Protein AF-A0A2C1D3P2-F1 (afdb_monomer)

Organism: Bacillus cereus (NCBI:txid1396)

Structure (mmCIF, N/CA/C/O backbone):
data_AF-A0A2C1D3P2-F1
#
_entry.id   AF-A0A2C1D3P2-F1
#
loop_
_atom_site.group_PDB
_atom_site.id
_atom_site.type_symbol
_atom_site.label_atom_id
_atom_site.label_alt_id
_atom_site.label_comp_id
_atom_site.label_asym_id
_atom_site.label_entity_id
_atom_site.label_seq_id
_atom_site.pdbx_PDB_ins_code
_atom_site.Cartn_x
_atom_site.Cartn_y
_atom_site.Cartn_z
_atom_site.occupancy
_atom_site.B_iso_or_equiv
_atom_site.auth_seq_id
_atom_site.auth_comp_id
_atom_site.auth_asym_id
_atom_site.auth_atom_id
_atom_site.pdbx_PDB_model_num
ATOM 1 N N . SER A 1 1 ? 24.449 23.546 64.877 1.00 42.66 1 SER A N 1
ATOM 2 C CA . SER A 1 1 ? 24.756 22.453 63.946 1.00 42.66 1 SER A CA 1
ATOM 3 C C . SER A 1 1 ? 23.505 22.136 63.171 1.00 42.66 1 SER A C 1
ATOM 5 O O . SER A 1 1 ? 22.543 21.666 63.759 1.00 42.66 1 SER A O 1
ATOM 7 N N . THR A 1 2 ? 23.498 22.512 61.901 1.00 36.12 2 THR A N 1
ATOM 8 C CA . THR A 1 2 ? 22.381 22.363 60.968 1.00 36.12 2 THR A CA 1
ATOM 9 C C . THR A 1 2 ? 23.005 21.710 59.743 1.00 36.12 2 THR A C 1
ATOM 11 O O . THR A 1 2 ? 23.828 22.339 59.079 1.00 36.12 2 THR A O 1
ATOM 14 N N . GLU A 1 3 ? 22.732 20.425 59.536 1.00 35.34 3 GLU A N 1
ATOM 15 C CA . GLU A 1 3 ? 23.226 19.674 58.382 1.00 35.34 3 GLU A CA 1
ATOM 16 C C . GLU A 1 3 ? 22.337 19.966 57.172 1.00 35.34 3 GLU A C 1
ATOM 18 O O . GLU A 1 3 ? 21.112 19.888 57.242 1.00 35.34 3 GLU A O 1
ATOM 23 N N . ILE A 1 4 ? 22.984 20.361 56.078 1.00 35.97 4 ILE A N 1
ATOM 24 C CA . ILE A 1 4 ? 22.396 20.513 54.750 1.00 35.97 4 ILE A CA 1
ATOM 25 C C . ILE A 1 4 ? 22.559 19.153 54.068 1.00 35.97 4 ILE A C 1
ATOM 27 O O . ILE A 1 4 ? 23.680 18.761 53.747 1.00 35.97 4 ILE A O 1
ATOM 31 N N . GLU A 1 5 ? 21.458 18.430 53.867 1.00 34.97 5 GLU A N 1
ATOM 32 C CA . GLU A 1 5 ? 21.445 17.228 53.030 1.00 34.97 5 GLU A CA 1
ATOM 33 C C . GLU A 1 5 ? 21.589 17.623 51.554 1.00 34.97 5 GLU A C 1
ATOM 35 O O . GLU A 1 5 ? 20.784 18.369 50.991 1.00 34.97 5 GLU A O 1
ATOM 40 N N . LEU A 1 6 ? 22.661 17.125 50.938 1.00 33.88 6 LEU A N 1
ATOM 41 C CA . LEU A 1 6 ? 22.947 17.228 49.513 1.00 33.88 6 LEU A CA 1
ATOM 42 C C . LEU A 1 6 ? 22.049 16.255 48.739 1.00 33.88 6 LEU A C 1
ATOM 44 O O . LEU A 1 6 ? 22.068 15.049 48.973 1.00 33.88 6 LEU A O 1
ATOM 48 N N . ILE A 1 7 ? 21.286 16.794 47.791 1.00 34.12 7 ILE A N 1
ATOM 49 C CA . ILE A 1 7 ? 20.468 16.039 46.837 1.00 34.12 7 ILE A CA 1
ATOM 50 C C . ILE A 1 7 ? 21.407 15.296 45.865 1.00 34.12 7 ILE A C 1
ATOM 52 O O . ILE A 1 7 ? 22.241 15.956 45.240 1.00 34.12 7 ILE A O 1
ATOM 56 N N . PRO A 1 8 ? 21.283 13.969 45.668 1.00 32.25 8 PRO A N 1
ATOM 57 C CA . PRO A 1 8 ? 22.036 13.270 44.633 1.00 32.25 8 PRO A CA 1
ATOM 58 C C . PRO A 1 8 ? 21.485 13.611 43.243 1.00 32.25 8 PRO A C 1
ATOM 60 O O . PRO A 1 8 ? 20.350 13.281 42.897 1.00 32.25 8 PRO A O 1
ATOM 63 N N . THR A 1 9 ? 22.299 14.287 42.438 1.00 40.09 9 THR A N 1
ATOM 64 C CA . THR A 1 9 ? 22.117 14.427 40.992 1.00 40.09 9 THR A CA 1
ATOM 65 C C . THR A 1 9 ? 22.529 13.137 40.299 1.00 40.09 9 THR A C 1
ATOM 67 O O . THR A 1 9 ? 23.718 12.923 40.123 1.00 40.09 9 THR A O 1
ATOM 70 N N . ASP A 1 10 ? 21.558 12.340 39.858 1.00 34.66 10 ASP A N 1
ATOM 71 C CA . ASP A 1 10 ? 21.744 11.347 38.793 1.00 34.66 10 ASP A CA 1
ATOM 72 C C . ASP A 1 10 ? 20.481 11.293 37.920 1.00 34.66 10 ASP A C 1
ATOM 74 O O . ASP A 1 10 ? 19.693 10.348 37.933 1.00 34.66 10 ASP A O 1
A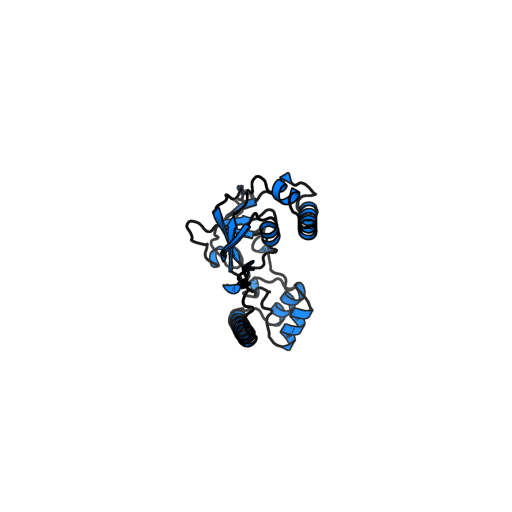TOM 78 N N . LEU A 1 11 ? 20.272 12.360 37.141 1.00 33.84 11 LEU A N 1
ATOM 79 C CA . LEU A 1 11 ? 19.418 12.326 35.954 1.00 33.84 11 LEU A CA 1
ATOM 80 C C . LEU A 1 11 ? 20.303 11.954 34.755 1.00 33.84 11 LEU A C 1
ATOM 82 O O . LEU A 1 11 ? 20.728 12.811 33.981 1.00 33.84 11 LEU A O 1
ATOM 86 N N . HIS A 1 12 ? 20.590 10.664 34.582 1.00 35.94 12 HIS A N 1
ATOM 87 C CA . HIS A 1 12 ? 21.047 10.172 33.285 1.00 35.94 12 HIS A CA 1
ATOM 88 C C . HIS A 1 12 ? 19.844 10.151 32.338 1.00 35.94 12 HIS A C 1
ATOM 90 O O . HIS A 1 12 ? 19.078 9.190 32.269 1.00 35.94 12 HIS A O 1
ATOM 96 N N . ALA A 1 13 ? 19.658 11.265 31.630 1.00 34.00 13 ALA A N 1
ATOM 97 C CA . ALA A 1 13 ? 18.786 11.340 30.473 1.00 34.00 13 ALA A CA 1
ATOM 98 C C . ALA A 1 13 ? 19.220 10.263 29.469 1.00 34.00 13 ALA A C 1
ATOM 100 O O . ALA A 1 13 ? 20.333 10.297 28.943 1.00 34.00 13 ALA A O 1
ATOM 101 N N . ASN A 1 14 ? 18.339 9.297 29.219 1.00 33.41 14 ASN A N 1
ATOM 102 C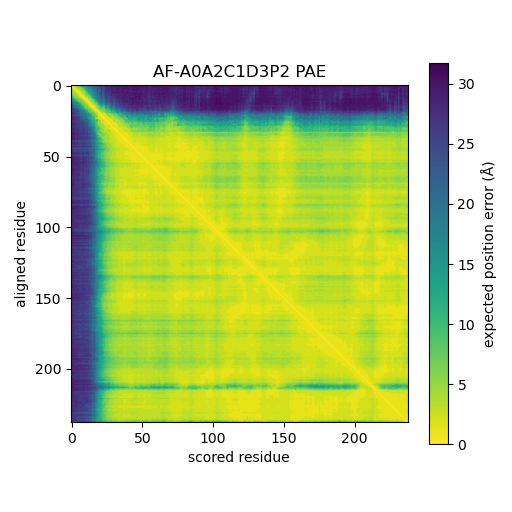 CA . ASN A 1 14 ? 18.520 8.303 28.174 1.00 33.41 14 ASN A CA 1
ATOM 103 C C . ASN A 1 14 ? 18.261 9.000 26.829 1.00 33.41 14 ASN A C 1
ATOM 105 O O . ASN A 1 14 ? 17.145 8.996 26.309 1.00 33.41 14 ASN A O 1
ATOM 109 N N . VAL A 1 15 ? 19.274 9.707 26.324 1.00 35.34 15 VAL A N 1
ATOM 110 C CA . VAL A 1 15 ? 19.257 10.285 24.980 1.00 35.34 15 VAL A CA 1
ATOM 111 C C . VAL A 1 15 ? 19.313 9.109 24.002 1.00 35.34 15 VAL A C 1
ATOM 113 O O . VAL A 1 15 ? 20.248 8.312 24.099 1.00 35.34 15 VAL A O 1
ATOM 116 N N . PRO A 1 16 ? 18.342 8.945 23.085 1.00 36.47 16 PRO A N 1
ATOM 117 C CA . PRO A 1 16 ? 18.418 7.889 22.087 1.00 36.47 16 PRO A CA 1
ATOM 118 C C . PRO A 1 16 ? 19.719 8.057 21.303 1.00 36.47 16 PRO A C 1
ATOM 120 O O . PRO A 1 16 ? 20.003 9.137 20.784 1.00 36.47 16 PRO A O 1
ATOM 123 N N . HIS A 1 17 ? 20.533 7.000 21.268 1.00 41.44 17 HIS A N 1
ATOM 124 C CA . HIS A 1 17 ? 21.786 6.990 20.528 1.00 41.44 17 HIS A CA 1
ATOM 125 C C . HIS A 1 17 ? 21.462 7.157 19.043 1.00 41.44 17 HIS A C 1
ATOM 127 O O . HIS A 1 17 ? 21.060 6.218 18.360 1.00 41.44 17 HIS A O 1
ATOM 133 N N . ILE A 1 18 ? 21.611 8.381 18.547 1.00 54.69 18 ILE A N 1
ATOM 134 C CA . ILE A 1 18 ? 21.622 8.664 17.117 1.00 54.69 18 ILE A CA 1
ATOM 135 C C . ILE A 1 18 ? 22.900 7.989 16.602 1.00 54.69 18 ILE A C 1
ATOM 137 O O . ILE A 1 18 ? 23.980 8.252 17.141 1.00 54.69 18 ILE A O 1
ATOM 141 N N . GLY A 1 19 ? 22.766 7.028 15.682 1.00 53.34 19 GLY A N 1
ATOM 142 C CA . GLY A 1 19 ? 23.888 6.232 15.169 1.00 53.34 19 GLY A CA 1
ATOM 143 C C . GLY A 1 19 ? 25.031 7.112 14.655 1.00 53.34 19 GLY A C 1
ATOM 144 O O . GLY A 1 19 ? 24.810 8.255 14.246 1.00 53.34 19 GLY A O 1
ATOM 145 N N . SER A 1 20 ? 26.266 6.608 14.699 1.00 69.69 20 SER A N 1
ATOM 146 C CA . SER A 1 20 ? 27.422 7.393 14.264 1.00 69.69 20 SER A CA 1
ATOM 147 C C . SER A 1 20 ? 27.343 7.713 12.763 1.00 69.69 20 SER A C 1
ATOM 149 O O . SER A 1 20 ? 26.716 6.993 11.985 1.00 69.69 20 SER A O 1
ATOM 151 N N . ALA A 1 21 ? 28.012 8.780 12.316 1.00 68.75 21 ALA A N 1
ATOM 152 C CA . ALA A 1 21 ? 28.061 9.136 10.893 1.00 68.75 21 ALA A CA 1
ATOM 153 C C . ALA A 1 21 ? 28.639 8.007 10.009 1.00 68.75 21 ALA A C 1
ATOM 155 O O . ALA A 1 21 ? 28.280 7.894 8.837 1.00 68.75 21 ALA A O 1
ATOM 156 N N . SER A 1 22 ? 29.509 7.157 10.564 1.00 67.88 22 SER A N 1
ATOM 157 C CA . SER A 1 22 ? 30.005 5.945 9.905 1.00 67.88 22 SER A CA 1
ATOM 158 C C . SER A 1 22 ? 28.926 4.876 9.751 1.00 67.88 22 SER A C 1
ATOM 160 O O . SER A 1 22 ? 28.811 4.317 8.663 1.00 67.88 22 SER A O 1
ATOM 162 N N . ASP A 1 23 ? 28.103 4.646 10.777 1.00 69.69 23 ASP A N 1
ATOM 163 C CA . ASP A 1 23 ? 27.023 3.650 10.728 1.00 69.69 23 ASP A CA 1
ATOM 164 C C . ASP A 1 23 ? 25.936 4.071 9.734 1.00 69.69 23 ASP A C 1
ATOM 166 O O . ASP A 1 23 ? 25.451 3.261 8.944 1.00 69.69 23 ASP A O 1
ATOM 170 N N . LEU A 1 24 ? 25.604 5.367 9.719 1.00 68.06 24 LEU A N 1
ATOM 171 C CA . LEU A 1 24 ? 24.665 5.951 8.758 1.00 68.06 24 LEU A CA 1
ATOM 172 C C . LEU A 1 24 ? 25.178 5.812 7.319 1.00 68.06 24 LEU A C 1
ATOM 174 O O . LEU A 1 24 ? 24.421 5.448 6.419 1.00 68.06 24 LEU A O 1
ATOM 178 N N . ARG A 1 25 ? 26.476 6.049 7.097 1.00 73.88 25 ARG A N 1
ATOM 179 C CA . ARG A 1 25 ? 27.106 5.892 5.781 1.00 73.88 25 ARG A CA 1
ATOM 180 C C . ARG A 1 25 ? 27.149 4.431 5.337 1.00 73.88 25 ARG A C 1
ATOM 182 O O . ARG A 1 25 ? 26.885 4.147 4.173 1.00 73.88 25 ARG A O 1
ATOM 189 N N . GLU A 1 26 ? 27.483 3.506 6.231 1.00 75.31 26 GLU A N 1
ATOM 190 C CA . GLU A 1 26 ? 27.515 2.077 5.914 1.00 75.31 26 GLU A CA 1
ATOM 191 C C . GLU A 1 26 ? 26.111 1.532 5.609 1.00 75.31 26 GLU A C 1
ATOM 193 O O . GLU A 1 26 ? 25.942 0.764 4.659 1.00 75.31 26 GLU A O 1
ATOM 198 N N . GLY A 1 27 ? 25.096 1.967 6.363 1.00 72.44 27 GLY A N 1
ATOM 199 C CA . GLY A 1 27 ? 23.692 1.647 6.100 1.00 72.44 27 GLY A CA 1
ATOM 200 C C . GLY A 1 27 ? 23.230 2.124 4.723 1.00 72.44 27 GLY A C 1
ATOM 201 O O . GLY A 1 27 ? 22.686 1.327 3.959 1.00 72.44 27 GLY A O 1
ATOM 202 N N . ALA A 1 28 ? 23.527 3.379 4.369 1.00 73.25 28 ALA A N 1
ATOM 203 C CA . ALA A 1 28 ? 23.183 3.946 3.063 1.00 73.25 28 ALA A CA 1
ATOM 204 C C . ALA A 1 28 ? 23.827 3.172 1.899 1.00 73.25 28 ALA A C 1
ATOM 206 O O . ALA A 1 28 ? 23.155 2.837 0.927 1.00 73.25 28 ALA A O 1
ATOM 207 N N . VAL A 1 29 ? 25.107 2.798 2.025 1.00 79.44 29 VAL A N 1
ATOM 208 C CA . VAL A 1 29 ? 25.805 1.997 1.003 1.00 79.44 29 VAL A CA 1
ATOM 209 C C . VAL A 1 29 ? 25.163 0.615 0.833 1.00 79.44 29 VAL A C 1
ATOM 211 O O . VAL A 1 29 ? 25.026 0.135 -0.292 1.00 79.44 29 VAL A O 1
ATOM 214 N N . LYS A 1 30 ? 24.746 -0.038 1.926 1.00 80.56 30 LYS A N 1
ATOM 215 C CA . LYS A 1 30 ? 24.071 -1.346 1.860 1.00 80.56 30 LYS A CA 1
ATOM 216 C C . LYS A 1 30 ? 22.692 -1.251 1.203 1.00 80.56 30 LYS A C 1
ATOM 218 O O . LYS A 1 30 ? 22.364 -2.115 0.390 1.00 80.56 30 LYS A O 1
ATOM 223 N N . ALA A 1 31 ? 21.912 -0.221 1.529 1.00 78.00 31 ALA A N 1
ATOM 224 C CA . ALA A 1 31 ? 20.606 0.024 0.919 1.00 78.00 31 ALA A CA 1
ATOM 225 C C . ALA A 1 31 ? 20.736 0.262 -0.594 1.00 78.00 31 ALA A C 1
ATOM 227 O O . ALA A 1 31 ? 20.072 -0.407 -1.386 1.00 78.00 31 ALA A O 1
ATOM 228 N N . GLU A 1 32 ? 21.683 1.110 -1.003 1.00 80.88 32 GLU A N 1
ATOM 229 C CA . GLU A 1 32 ? 21.967 1.373 -2.415 1.00 80.88 32 GLU A CA 1
ATOM 230 C C . GLU A 1 32 ? 22.370 0.089 -3.161 1.00 80.88 32 GLU A C 1
ATOM 232 O O . GLU A 1 32 ? 21.828 -0.224 -4.222 1.00 80.88 32 GLU A O 1
ATOM 237 N N . GLN A 1 33 ? 23.270 -0.715 -2.586 1.00 85.44 33 GLN A N 1
ATOM 238 C CA . GLN A 1 33 ? 23.687 -1.992 -3.176 1.00 85.44 33 GLN A CA 1
ATOM 239 C C . GLN A 1 33 ? 22.529 -2.989 -3.318 1.00 85.44 33 GLN A C 1
ATOM 241 O O . GLN A 1 33 ? 22.453 -3.699 -4.327 1.00 85.44 33 GLN A O 1
ATOM 246 N N . HIS A 1 34 ? 21.633 -3.055 -2.329 1.00 89.19 34 HIS A N 1
ATOM 247 C CA . HIS A 1 34 ? 20.440 -3.904 -2.374 1.00 89.19 34 HIS A CA 1
ATOM 248 C C . HIS A 1 34 ? 19.506 -3.490 -3.511 1.00 89.19 34 HIS A C 1
ATOM 250 O O . HIS A 1 34 ? 19.173 -4.320 -4.358 1.00 89.19 34 HIS A O 1
ATOM 256 N N . VAL A 1 35 ? 19.160 -2.203 -3.585 1.00 88.88 35 VAL A N 1
ATOM 257 C CA . VAL A 1 35 ? 18.273 -1.658 -4.622 1.00 88.88 35 VAL A CA 1
ATOM 258 C C . VAL A 1 35 ? 18.864 -1.878 -6.017 1.00 88.88 35 VAL A C 1
ATOM 260 O O . VAL A 1 35 ? 18.170 -2.353 -6.913 1.00 88.88 35 VAL A O 1
ATOM 263 N N . GLN A 1 36 ? 20.164 -1.643 -6.205 1.00 88.62 36 GLN A N 1
ATOM 264 C CA . GLN A 1 36 ? 20.842 -1.877 -7.486 1.00 88.62 36 GLN A CA 1
ATOM 265 C C . GLN A 1 36 ? 20.876 -3.353 -7.892 1.00 88.62 36 GLN A C 1
ATOM 267 O O . GLN A 1 36 ? 20.761 -3.694 -9.071 1.00 88.62 36 GLN A O 1
ATOM 272 N N . LYS A 1 37 ? 21.033 -4.261 -6.925 1.00 92.56 37 LYS A N 1
ATOM 273 C CA . LYS A 1 37 ? 20.940 -5.702 -7.178 1.00 92.56 37 LYS A CA 1
ATOM 274 C C . LYS A 1 37 ? 19.518 -6.101 -7.569 1.00 92.56 37 LYS A C 1
ATOM 276 O O . LYS A 1 37 ? 19.362 -6.955 -8.440 1.00 92.56 37 LYS A O 1
ATOM 281 N N . LEU A 1 38 ? 18.511 -5.512 -6.929 1.00 94.75 38 LEU A N 1
ATOM 282 C CA . LEU A 1 38 ? 17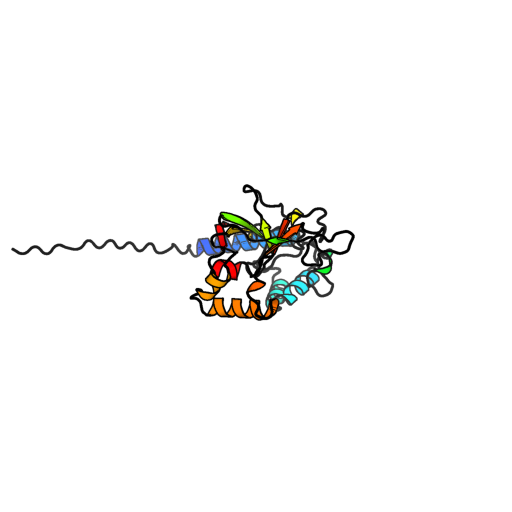.110 -5.772 -7.229 1.00 94.75 38 LEU A CA 1
ATOM 283 C C . LEU A 1 38 ? 16.735 -5.239 -8.616 1.00 94.75 38 LEU A C 1
ATOM 285 O O . LEU A 1 38 ? 16.144 -5.973 -9.396 1.00 94.75 38 LEU A O 1
ATOM 289 N N . LEU A 1 39 ? 17.174 -4.030 -8.973 1.00 95.62 39 LEU A N 1
ATOM 290 C CA . LEU A 1 39 ? 16.924 -3.413 -10.278 1.00 95.62 39 LEU A CA 1
ATOM 291 C C . LEU A 1 39 ? 17.338 -4.311 -11.448 1.00 95.62 39 LEU A C 1
ATOM 293 O O . LEU A 1 39 ? 16.599 -4.435 -12.417 1.00 95.62 39 LEU A O 1
ATOM 297 N N . LYS A 1 40 ? 18.471 -5.013 -11.327 1.00 95.12 40 LYS A N 1
ATOM 298 C CA . LYS A 1 40 ? 18.961 -5.964 -12.343 1.00 95.12 40 LYS A CA 1
ATOM 299 C C . LYS A 1 40 ? 18.054 -7.180 -12.564 1.00 95.12 40 LYS A C 1
ATOM 301 O O . LYS A 1 40 ? 18.273 -7.919 -13.517 1.00 95.12 40 LYS A O 1
ATOM 306 N N . GLN A 1 41 ? 17.099 -7.428 -11.669 1.00 97.06 41 GLN A N 1
ATOM 307 C CA . GLN A 1 41 ? 16.106 -8.494 -11.813 1.00 97.06 41 GLN A CA 1
ATOM 308 C C . GLN A 1 41 ? 14.878 -8.029 -12.600 1.00 97.06 41 GLN A C 1
ATOM 310 O O . GLN A 1 41 ? 14.118 -8.871 -13.072 1.00 97.06 41 GLN A O 1
ATOM 315 N N . SER A 1 42 ? 14.677 -6.714 -12.740 1.00 97.62 42 SER A N 1
ATOM 316 C CA . SER A 1 42 ? 13.629 -6.177 -13.600 1.00 97.62 42 SER A CA 1
ATOM 317 C C . SER A 1 42 ? 14.009 -6.415 -15.052 1.00 97.62 42 SER A C 1
ATOM 319 O O . SER A 1 42 ? 15.160 -6.217 -15.442 1.00 97.62 42 SER A O 1
ATOM 321 N N . THR A 1 43 ? 13.037 -6.823 -15.861 1.00 97.69 43 THR A N 1
ATOM 322 C CA . THR A 1 43 ? 13.224 -6.922 -17.314 1.00 97.69 43 THR A CA 1
ATOM 323 C C . THR A 1 43 ? 12.677 -5.707 -18.058 1.00 97.69 43 THR A C 1
ATOM 325 O O . THR A 1 43 ? 12.606 -5.747 -19.283 1.00 97.69 43 THR A O 1
ATOM 328 N N . CYS A 1 44 ? 12.266 -4.652 -17.346 1.00 98.06 44 CYS A N 1
ATOM 329 C CA . CYS A 1 44 ? 11.917 -3.381 -17.968 1.00 98.06 44 CYS A CA 1
ATOM 330 C C . CYS A 1 44 ? 13.148 -2.767 -18.644 1.00 98.06 44 CYS A C 1
ATOM 332 O O . CYS A 1 44 ? 14.273 -2.846 -18.144 1.00 98.06 44 CYS A O 1
ATOM 334 N N . THR A 1 45 ? 12.926 -2.095 -19.763 1.00 97.25 45 THR A N 1
ATOM 335 C CA . THR A 1 45 ? 13.931 -1.249 -20.405 1.00 97.25 45 THR A CA 1
ATOM 336 C C . THR A 1 45 ? 14.202 0.007 -19.574 1.00 97.25 45 THR A C 1
ATOM 338 O O . THR A 1 45 ? 13.367 0.451 -18.784 1.00 97.25 45 THR A O 1
ATOM 341 N N . THR A 1 46 ? 15.365 0.630 -19.778 1.00 95.75 46 THR A N 1
ATOM 342 C CA . THR A 1 46 ? 15.700 1.907 -19.127 1.00 95.75 46 THR A CA 1
ATOM 343 C C . THR A 1 46 ? 14.676 3.000 -19.440 1.00 95.75 46 THR A C 1
ATOM 345 O O . THR A 1 46 ? 14.350 3.786 -18.553 1.00 95.75 46 THR A O 1
ATOM 348 N N . ASP A 1 47 ? 14.137 3.030 -20.663 1.00 97.00 47 ASP A N 1
ATOM 349 C CA . ASP A 1 47 ? 13.132 4.017 -21.072 1.00 97.00 47 ASP A CA 1
ATOM 350 C C . ASP A 1 47 ? 11.790 3.793 -20.359 1.00 97.00 47 ASP A C 1
ATOM 352 O O . ASP A 1 47 ? 11.171 4.750 -19.900 1.00 97.00 47 ASP A O 1
ATOM 356 N N . GLU A 1 48 ? 11.360 2.539 -20.184 1.00 98.25 48 GLU A N 1
ATOM 357 C CA . GLU A 1 48 ? 10.157 2.209 -19.404 1.00 98.25 48 GLU A CA 1
ATOM 358 C C . GLU A 1 48 ? 10.315 2.575 -17.925 1.00 98.25 48 GLU A C 1
ATOM 360 O O . GLU A 1 48 ? 9.404 3.136 -17.318 1.00 98.25 48 GLU A O 1
ATOM 365 N N . LEU A 1 49 ? 11.483 2.289 -17.348 1.00 98.19 49 LEU A N 1
ATOM 366 C CA . LEU A 1 49 ? 11.823 2.642 -15.971 1.00 98.19 49 LEU A CA 1
ATOM 367 C C . LEU A 1 49 ? 11.875 4.165 -15.765 1.00 98.19 49 LEU A C 1
ATOM 369 O O . LEU A 1 49 ? 11.369 4.664 -14.759 1.00 98.19 49 LEU A O 1
ATOM 373 N N . HIS A 1 50 ? 12.429 4.908 -16.728 1.00 97.81 50 HIS A N 1
ATOM 374 C CA . HIS A 1 50 ? 12.421 6.375 -16.733 1.00 97.81 50 HIS A CA 1
ATOM 375 C C . HIS A 1 50 ? 10.996 6.929 -16.829 1.00 97.81 50 HIS A C 1
ATOM 377 O O . HIS A 1 50 ? 10.616 7.755 -16.001 1.00 97.81 50 HIS A O 1
ATOM 383 N N . ALA A 1 51 ? 10.185 6.431 -17.768 1.00 98.25 51 ALA A N 1
ATOM 384 C CA . ALA A 1 51 ? 8.791 6.843 -17.923 1.00 98.25 51 ALA A CA 1
ATOM 385 C C . ALA A 1 51 ? 7.968 6.563 -16.657 1.00 98.25 51 ALA A C 1
ATOM 387 O O . ALA A 1 51 ? 7.200 7.417 -16.213 1.00 98.25 51 ALA A O 1
ATOM 388 N N . TYR A 1 52 ? 8.175 5.398 -16.037 1.00 98.31 52 TYR A N 1
ATOM 389 C CA . TYR A 1 52 ? 7.565 5.054 -14.759 1.00 98.31 52 TYR A CA 1
ATOM 390 C C . TYR A 1 52 ? 7.951 6.049 -13.668 1.00 98.31 52 TYR A C 1
ATOM 392 O O . TYR A 1 52 ? 7.057 6.643 -13.073 1.00 98.31 52 TYR A O 1
ATOM 400 N N . LEU A 1 53 ? 9.245 6.313 -13.449 1.00 98.00 53 LEU A N 1
ATOM 401 C CA . LEU A 1 53 ? 9.689 7.298 -12.455 1.00 98.00 53 LEU A CA 1
ATOM 402 C C . LEU A 1 53 ? 9.148 8.700 -12.738 1.00 98.00 53 LEU A C 1
ATOM 404 O O . LEU A 1 53 ? 8.786 9.409 -11.803 1.00 98.00 53 LEU A O 1
ATOM 408 N N . ASN A 1 54 ? 9.026 9.087 -14.008 1.00 97.44 54 ASN A N 1
ATOM 409 C CA . ASN A 1 54 ? 8.525 10.403 -14.392 1.00 97.44 54 ASN A CA 1
ATOM 410 C C . ASN A 1 54 ? 7.058 10.615 -13.981 1.00 97.44 54 ASN A C 1
ATOM 412 O O . ASN A 1 54 ? 6.653 11.745 -13.717 1.00 97.44 54 ASN A O 1
ATOM 416 N N . ASN A 1 55 ? 6.278 9.535 -13.863 1.00 96.19 55 ASN A N 1
ATOM 417 C CA . ASN A 1 55 ? 4.916 9.580 -13.329 1.00 96.19 55 ASN A CA 1
ATOM 418 C C . ASN A 1 55 ? 4.861 9.746 -11.800 1.00 96.19 55 ASN A C 1
ATOM 420 O O . ASN A 1 55 ? 3.815 10.141 -11.282 1.00 96.19 55 ASN A O 1
ATOM 424 N N . PHE A 1 56 ? 5.951 9.451 -11.081 1.00 91.12 56 PHE A N 1
ATOM 425 C CA . PHE A 1 56 ? 6.087 9.736 -9.647 1.00 91.12 56 PHE A CA 1
ATOM 426 C C . PHE A 1 56 ? 6.636 11.141 -9.426 1.00 91.12 56 PHE A C 1
ATOM 428 O O . PHE A 1 56 ? 5.994 11.966 -8.780 1.00 91.12 56 PHE A O 1
ATOM 435 N N . ASP A 1 57 ? 7.826 11.400 -9.964 1.00 95.25 57 ASP A N 1
ATOM 436 C CA . ASP A 1 57 ? 8.524 12.677 -9.893 1.00 95.25 57 ASP A CA 1
ATOM 437 C C . ASP A 1 57 ? 9.547 12.747 -11.035 1.00 95.25 57 ASP A C 1
ATOM 439 O O . ASP A 1 57 ? 10.490 11.953 -11.112 1.00 95.25 57 ASP A O 1
ATOM 443 N N . SER A 1 58 ? 9.399 13.743 -11.910 1.00 96.25 58 SER A N 1
ATOM 444 C CA . SER A 1 58 ? 10.316 13.965 -13.031 1.00 96.25 58 SER A CA 1
ATOM 445 C C . SER A 1 58 ? 11.775 14.126 -12.593 1.00 96.25 58 SER A C 1
ATOM 447 O O . SER A 1 58 ? 12.683 13.777 -13.339 1.00 96.25 58 SER A O 1
ATOM 449 N N . LYS A 1 59 ? 12.037 14.636 -11.382 1.00 96.75 59 LYS A N 1
ATOM 450 C CA . LYS A 1 59 ? 13.405 14.776 -10.862 1.00 96.75 59 LYS A CA 1
ATOM 451 C C . LYS A 1 59 ? 14.037 13.423 -10.563 1.00 96.75 59 LYS A C 1
ATOM 453 O O . LYS A 1 59 ? 15.210 13.241 -10.870 1.00 96.75 59 LYS A O 1
ATOM 458 N N . LEU A 1 60 ? 13.269 12.485 -10.004 1.00 95.94 60 LEU A N 1
ATOM 459 C CA . LEU A 1 60 ? 13.742 11.120 -9.767 1.00 95.94 60 LEU A CA 1
ATOM 460 C C . LEU A 1 60 ? 14.049 10.417 -11.091 1.00 95.94 60 LEU A C 1
ATOM 462 O O . LEU A 1 60 ? 15.060 9.729 -11.202 1.00 95.94 60 LEU A O 1
ATOM 466 N N . ALA A 1 61 ? 13.214 10.641 -12.109 1.00 97.06 61 ALA A N 1
ATOM 467 C CA . ALA A 1 61 ? 13.443 10.108 -13.448 1.00 97.06 61 ALA A CA 1
ATOM 468 C C . ALA A 1 61 ? 14.748 10.637 -14.063 1.00 97.06 61 ALA A C 1
ATOM 470 O O . ALA A 1 61 ? 15.573 9.858 -14.541 1.00 97.06 61 ALA A O 1
ATOM 471 N N . GLU A 1 62 ? 14.970 11.953 -14.016 1.00 96.75 62 GLU A N 1
ATOM 472 C CA . GLU A 1 62 ? 16.194 12.561 -14.547 1.00 96.75 62 GLU A CA 1
ATOM 473 C C . GLU A 1 62 ? 17.448 12.143 -13.771 1.00 96.75 62 GLU A C 1
ATOM 475 O O . GLU A 1 62 ? 18.491 11.898 -14.383 1.00 96.75 62 GLU A O 1
ATOM 480 N N . GLU A 1 63 ? 17.358 11.995 -12.447 1.00 96.19 63 GLU A N 1
ATOM 481 C CA . GLU A 1 63 ? 18.476 11.491 -11.649 1.00 96.19 63 GLU A CA 1
ATOM 482 C C . GLU A 1 63 ? 18.807 10.042 -12.025 1.00 96.19 63 GLU A C 1
ATOM 484 O O . GLU A 1 63 ? 19.963 9.745 -12.328 1.00 96.19 63 GLU A O 1
ATOM 489 N N . PHE A 1 64 ? 17.800 9.168 -12.132 1.00 96.25 64 PHE A N 1
ATOM 490 C CA . PHE A 1 64 ? 17.986 7.790 -12.593 1.00 96.25 64 PHE A CA 1
ATOM 491 C C . PHE A 1 64 ? 18.635 7.732 -13.980 1.00 96.25 64 PHE A C 1
ATOM 493 O O . PHE A 1 64 ? 19.576 6.970 -14.194 1.00 96.25 64 PHE A O 1
ATOM 500 N N . LYS A 1 65 ? 18.200 8.577 -14.920 1.00 95.44 65 LYS A N 1
ATOM 501 C CA . LYS A 1 65 ? 18.791 8.652 -16.264 1.00 95.44 65 LYS A CA 1
ATOM 502 C C . LYS A 1 65 ? 20.265 9.054 -16.239 1.00 95.44 65 LYS A C 1
ATOM 504 O O . LYS A 1 65 ? 21.047 8.589 -17.065 1.00 95.44 65 LYS A O 1
ATOM 509 N N . LYS A 1 66 ? 20.640 9.936 -15.313 1.00 95.38 66 LYS A N 1
ATOM 510 C CA . LYS A 1 66 ? 21.999 10.465 -15.181 1.00 95.38 66 LYS A CA 1
ATOM 511 C C . LYS A 1 66 ? 22.945 9.490 -14.484 1.00 95.38 66 LYS A C 1
ATOM 513 O O . LYS A 1 66 ? 24.112 9.414 -14.865 1.00 95.38 66 LYS A O 1
ATOM 518 N N . THR A 1 67 ? 22.476 8.791 -13.455 1.00 93.94 67 THR A N 1
ATOM 519 C CA . THR A 1 67 ? 23.342 8.021 -12.546 1.00 93.94 67 THR A CA 1
ATOM 520 C C . THR A 1 67 ? 23.119 6.515 -12.603 1.00 93.94 67 THR A C 1
A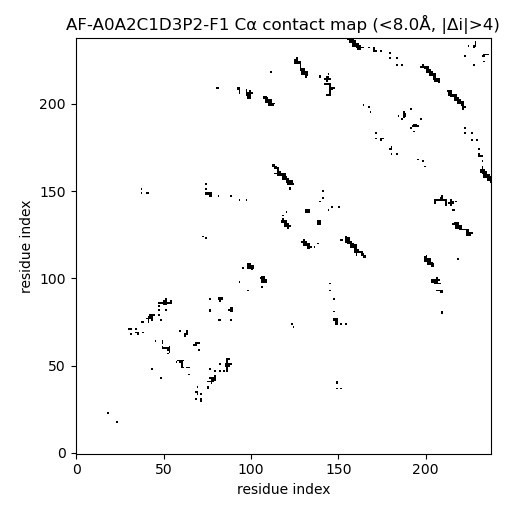TOM 522 O O . THR A 1 67 ? 23.972 5.758 -12.145 1.00 93.94 67 THR A O 1
ATOM 525 N N . GLY A 1 68 ? 21.986 6.061 -13.142 1.00 91.69 68 GLY A N 1
ATOM 526 C CA . GLY A 1 68 ? 21.513 4.682 -13.011 1.00 91.69 68 GLY A CA 1
ATOM 527 C C . GLY A 1 68 ? 21.042 4.334 -11.594 1.00 91.69 68 GLY A C 1
ATOM 528 O O . GLY A 1 68 ? 20.710 3.177 -11.325 1.00 91.69 68 GLY A O 1
ATOM 529 N N . GLN A 1 69 ? 21.014 5.300 -10.668 1.00 92.25 69 GLN A N 1
ATOM 530 C CA . GLN A 1 69 ? 20.576 5.066 -9.298 1.00 92.25 69 GLN A CA 1
ATOM 531 C C . GLN A 1 69 ? 19.055 5.058 -9.214 1.00 92.25 69 GLN A C 1
ATOM 533 O O . GLN A 1 69 ? 18.391 6.022 -9.588 1.00 92.25 69 GLN A O 1
ATOM 538 N N . TRP A 1 70 ? 18.505 3.949 -8.727 1.00 95.44 70 TRP A N 1
ATOM 539 C CA . TRP A 1 70 ? 17.079 3.832 -8.481 1.00 95.44 70 TRP A CA 1
ATOM 540 C C . TRP A 1 70 ? 16.728 4.393 -7.095 1.00 95.44 70 TRP A C 1
ATOM 542 O O . TRP A 1 70 ? 17.423 4.054 -6.131 1.00 95.44 70 TRP A O 1
ATOM 552 N N . PRO A 1 71 ? 15.676 5.221 -6.973 1.00 93.50 71 PRO A N 1
ATOM 553 C CA . PRO A 1 71 ? 15.259 5.785 -5.693 1.00 93.50 71 PRO A CA 1
ATOM 554 C C . PRO A 1 71 ? 14.769 4.700 -4.734 1.00 93.50 71 PRO A C 1
ATOM 556 O O . PRO A 1 71 ? 13.927 3.871 -5.085 1.00 93.50 71 PRO A O 1
ATOM 559 N N . GLU A 1 72 ? 15.295 4.708 -3.511 1.00 90.25 72 GLU A N 1
ATOM 560 C CA . GLU A 1 72 ? 15.038 3.663 -2.521 1.00 90.25 72 GLU A CA 1
ATOM 561 C C . GLU A 1 72 ? 13.548 3.547 -2.193 1.00 90.25 72 GLU A C 1
ATOM 563 O O . GLU A 1 72 ? 13.032 2.4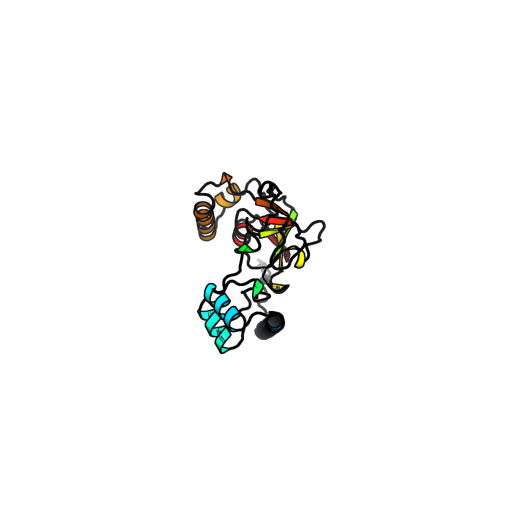47 -2.034 1.00 90.25 72 GLU A O 1
ATOM 568 N N . GLU A 1 73 ? 12.831 4.661 -2.105 1.00 88.75 73 GLU A N 1
ATOM 569 C CA . GLU A 1 73 ? 11.423 4.732 -1.727 1.00 88.75 73 GLU A CA 1
ATOM 570 C C . GLU A 1 73 ? 10.458 4.190 -2.790 1.00 88.75 73 GLU A C 1
ATOM 572 O O . GLU A 1 73 ? 9.311 3.867 -2.466 1.00 88.75 73 GLU A O 1
ATOM 577 N N . VAL A 1 74 ? 10.902 4.049 -4.043 1.00 94.06 74 VAL A N 1
ATOM 578 C CA . VAL A 1 74 ? 10.038 3.646 -5.157 1.00 94.06 74 VAL A CA 1
ATOM 579 C C . VAL A 1 74 ? 10.180 2.151 -5.429 1.00 94.06 74 VAL A C 1
ATOM 581 O O . VAL A 1 74 ? 11.268 1.632 -5.660 1.00 94.06 74 VAL A O 1
ATOM 584 N N . GLN A 1 75 ? 9.057 1.433 -5.466 1.00 96.38 75 GLN A N 1
ATOM 585 C CA . GLN A 1 75 ? 9.055 0.017 -5.838 1.00 96.38 75 GLN A CA 1
ATOM 586 C C . GLN A 1 75 ? 9.390 -0.161 -7.327 1.00 96.38 75 GLN A C 1
ATOM 588 O O . GLN A 1 75 ? 8.896 0.587 -8.171 1.00 96.38 75 GLN A O 1
ATOM 593 N N . ILE A 1 76 ? 10.202 -1.173 -7.644 1.00 97.88 76 ILE A N 1
ATOM 594 C CA . ILE A 1 76 ? 10.681 -1.455 -9.005 1.00 97.88 76 ILE A CA 1
ATOM 595 C C . ILE A 1 76 ? 9.658 -2.338 -9.740 1.00 97.88 76 ILE A C 1
ATOM 597 O O . ILE A 1 76 ? 9.385 -3.444 -9.260 1.00 97.88 76 ILE A O 1
ATOM 601 N N . PRO A 1 77 ? 9.094 -1.914 -10.888 1.00 98.31 77 PRO A N 1
ATOM 602 C CA . PRO A 1 77 ? 8.260 -2.772 -11.732 1.00 98.31 77 PRO A CA 1
ATOM 603 C C . PRO A 1 77 ? 9.041 -4.003 -12.205 1.00 98.31 77 PRO A C 1
ATOM 605 O O . PRO A 1 77 ? 10.213 -3.897 -12.569 1.00 98.31 77 PRO A O 1
ATOM 608 N N . LYS A 1 78 ? 8.423 -5.187 -12.195 1.00 97.81 78 LYS A N 1
ATOM 609 C CA . LYS A 1 78 ? 9.157 -6.440 -12.458 1.00 97.81 78 LYS A CA 1
ATOM 610 C C . LYS A 1 78 ? 9.480 -6.699 -13.927 1.00 97.81 78 LYS A C 1
ATOM 612 O O . LYS A 1 78 ? 10.479 -7.353 -14.210 1.00 97.81 78 LYS A O 1
ATOM 617 N N . ASN A 1 79 ? 8.645 -6.224 -14.846 1.00 98.12 79 ASN A N 1
ATOM 618 C CA . ASN A 1 79 ? 8.824 -6.390 -16.286 1.00 98.12 79 ASN A CA 1
ATOM 619 C C . ASN A 1 79 ? 7.923 -5.425 -17.074 1.00 98.12 79 ASN A C 1
ATOM 621 O O . ASN A 1 79 ? 7.023 -4.803 -16.510 1.00 98.12 79 ASN A O 1
ATOM 625 N N . SER A 1 80 ? 8.157 -5.329 -18.382 1.00 97.94 80 SER A N 1
ATOM 626 C CA . SER A 1 80 ? 7.373 -4.492 -19.296 1.00 97.94 80 SER A CA 1
ATOM 627 C C . SER A 1 80 ? 5.878 -4.820 -19.278 1.00 97.94 80 SER A C 1
ATOM 629 O O . SER A 1 80 ? 5.059 -3.914 -19.384 1.00 97.94 80 SER A O 1
ATOM 631 N N . ASP A 1 81 ? 5.503 -6.088 -19.063 1.00 97.69 81 ASP A N 1
ATOM 632 C CA . ASP A 1 81 ? 4.099 -6.518 -19.077 1.00 97.69 81 ASP A CA 1
ATOM 633 C C . ASP A 1 81 ? 3.265 -5.883 -17.959 1.00 97.69 81 ASP A C 1
ATOM 635 O O . ASP A 1 81 ? 2.046 -5.838 -18.077 1.00 97.69 81 ASP A O 1
ATOM 639 N N . VAL A 1 82 ? 3.870 -5.404 -16.864 1.00 98.25 82 VAL A N 1
ATOM 640 C CA . VAL A 1 82 ? 3.126 -4.718 -15.790 1.00 98.25 82 VAL A CA 1
ATOM 641 C C . VAL A 1 82 ? 2.947 -3.218 -16.029 1.00 98.25 82 VAL A C 1
ATOM 643 O O . VAL A 1 82 ? 2.295 -2.551 -15.222 1.00 98.25 82 VAL A O 1
ATOM 646 N N . LEU A 1 83 ? 3.544 -2.674 -17.090 1.00 98.38 83 LEU A N 1
ATOM 647 C CA . LEU A 1 83 ? 3.503 -1.260 -17.439 1.00 98.38 83 LEU A CA 1
ATOM 648 C C . LEU A 1 83 ? 2.626 -1.036 -18.668 1.00 98.38 83 LEU A C 1
ATOM 650 O O . LEU A 1 83 ? 2.579 -1.828 -19.605 1.00 98.38 83 LEU A O 1
ATOM 654 N N . ARG A 1 84 ? 1.949 0.107 -18.688 1.00 97.88 84 ARG A N 1
ATOM 655 C CA . ARG A 1 84 ? 1.358 0.654 -19.908 1.00 97.88 84 ARG A CA 1
ATOM 656 C C . ARG A 1 84 ? 2.421 1.414 -20.697 1.00 97.88 84 ARG A C 1
ATOM 658 O O . ARG A 1 84 ? 3.438 1.830 -20.150 1.00 97.88 84 ARG A O 1
ATOM 665 N N . ALA A 1 85 ? 2.120 1.708 -21.961 1.00 95.75 85 ALA A N 1
ATOM 666 C CA . ALA A 1 85 ? 3.005 2.480 -22.839 1.00 95.75 85 ALA A CA 1
ATOM 667 C C . ALA A 1 85 ? 3.370 3.882 -22.304 1.00 95.75 85 ALA A C 1
ATOM 669 O O . ALA A 1 85 ? 4.382 4.442 -22.710 1.00 95.75 85 ALA A O 1
ATOM 670 N N . ASP A 1 86 ? 2.566 4.453 -21.403 1.00 96.00 86 ASP A N 1
ATOM 671 C CA . ASP A 1 86 ? 2.839 5.742 -20.757 1.00 96.00 86 ASP A CA 1
ATOM 672 C C . ASP A 1 86 ? 3.553 5.625 -19.398 1.00 96.00 86 ASP A C 1
ATOM 674 O O . ASP A 1 86 ? 3.624 6.593 -18.645 1.00 96.00 86 ASP A O 1
ATOM 678 N N . GLY A 1 87 ? 4.084 4.446 -19.065 1.00 97.44 87 GLY A N 1
ATOM 679 C CA . GLY A 1 87 ? 4.887 4.208 -17.865 1.00 97.44 87 GLY A CA 1
ATOM 680 C C . GLY A 1 87 ? 4.083 4.036 -16.575 1.00 97.44 87 GLY A C 1
ATOM 681 O O . GLY A 1 87 ? 4.671 3.811 -15.523 1.00 97.44 87 GLY A O 1
ATOM 682 N N . TYR A 1 88 ? 2.752 4.130 -16.596 1.00 98.12 88 TYR A N 1
ATOM 683 C CA . TYR A 1 88 ? 1.943 3.783 -15.422 1.00 98.12 88 TYR A CA 1
ATOM 684 C C . TYR A 1 88 ? 1.832 2.263 -15.262 1.00 98.12 88 TYR A C 1
ATOM 686 O O . TYR A 1 88 ? 1.802 1.536 -16.254 1.00 98.12 88 TYR A O 1
ATOM 69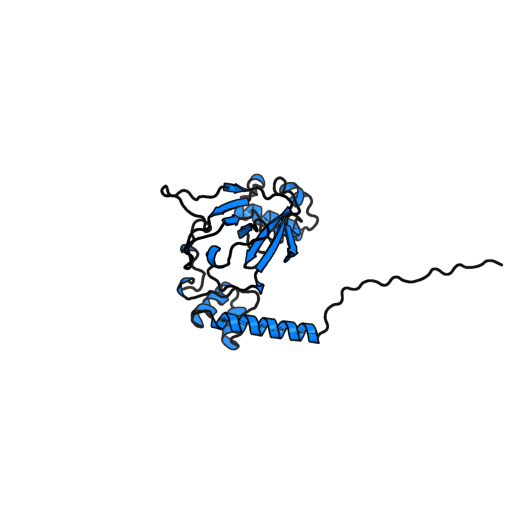4 N N . ILE A 1 89 ? 1.685 1.782 -14.022 1.00 98.12 89 ILE A N 1
ATOM 695 C CA . ILE A 1 89 ? 1.292 0.388 -13.766 1.00 98.12 89 ILE A CA 1
ATOM 696 C C . ILE A 1 89 ? -0.045 0.094 -14.452 1.00 98.12 89 ILE A C 1
ATOM 698 O O . ILE A 1 89 ? -1.014 0.847 -14.306 1.00 98.12 89 ILE A O 1
ATOM 702 N N . ASP A 1 90 ? -0.120 -1.041 -15.139 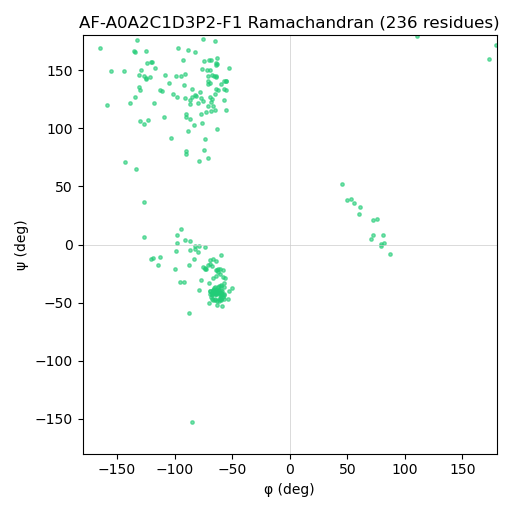1.00 97.75 90 ASP A N 1
ATOM 703 C CA . ASP A 1 90 ? -1.344 -1.537 -15.751 1.00 97.75 90 ASP A CA 1
ATOM 704 C C . ASP A 1 90 ? -2.268 -2.205 -14.721 1.00 97.75 90 ASP A C 1
ATOM 706 O O . ASP A 1 90 ? -2.477 -3.419 -14.694 1.00 97.75 90 ASP A O 1
ATOM 710 N N . TRP A 1 91 ? -2.880 -1.388 -13.863 1.00 96.00 91 TRP A N 1
ATOM 711 C CA . TRP A 1 91 ? -3.905 -1.842 -12.916 1.00 96.00 91 TRP A CA 1
ATOM 712 C C . TRP A 1 91 ? -5.136 -2.466 -13.599 1.00 96.00 91 TRP A C 1
ATOM 714 O O . TRP A 1 91 ? -5.968 -3.067 -12.919 1.00 96.00 91 TRP A O 1
ATOM 724 N N . GLY A 1 92 ? -5.250 -2.375 -14.932 1.00 96.38 92 GLY A N 1
ATOM 725 C CA . GLY A 1 92 ? -6.252 -3.087 -15.722 1.00 96.38 92 GLY A CA 1
ATOM 726 C C . GLY A 1 92 ? -6.133 -4.611 -15.635 1.00 96.38 92 GLY A C 1
ATOM 727 O O . GLY A 1 92 ? -7.132 -5.297 -15.833 1.00 96.38 92 GLY A O 1
ATOM 728 N N . GLN A 1 93 ? -4.964 -5.144 -15.260 1.00 95.88 93 GLN A N 1
ATOM 729 C CA . GLN A 1 93 ? -4.762 -6.582 -15.032 1.00 95.88 93 GLN A CA 1
ATOM 730 C C . GLN A 1 93 ? -5.424 -7.099 -13.753 1.00 95.88 93 GLN A C 1
ATOM 732 O O . GLN A 1 93 ? -5.677 -8.294 -13.637 1.00 95.88 93 GLN A O 1
ATOM 737 N N . VAL A 1 94 ? -5.711 -6.210 -12.798 1.00 94.19 94 VAL A N 1
ATOM 738 C CA . VAL A 1 94 ? -6.358 -6.528 -11.516 1.00 94.19 94 VAL A CA 1
ATOM 739 C C . VAL A 1 94 ? -7.481 -5.521 -11.228 1.00 94.19 94 VAL A C 1
ATOM 741 O O . VAL A 1 94 ? -7.411 -4.736 -10.276 1.00 94.19 94 VAL A O 1
ATOM 744 N N . PRO A 1 95 ? -8.551 -5.504 -12.046 1.00 95.00 95 PRO A N 1
ATOM 745 C CA . PRO A 1 95 ? -9.637 -4.547 -11.882 1.00 95.00 95 PRO A CA 1
ATOM 746 C C . PRO A 1 95 ? -10.387 -4.774 -10.560 1.00 95.00 95 PRO A C 1
ATOM 748 O O . PRO A 1 95 ? -10.146 -5.728 -9.821 1.00 95.00 95 PRO A O 1
ATOM 751 N N . ASN A 1 96 ? -11.341 -3.892 -10.251 1.00 95.88 96 ASN A N 1
ATOM 752 C CA . ASN A 1 96 ? -12.201 -4.003 -9.065 1.00 95.88 96 ASN A CA 1
ATOM 753 C C . ASN A 1 96 ? -11.449 -3.990 -7.724 1.00 95.88 96 ASN A C 1
ATOM 755 O O . ASN A 1 96 ? -11.956 -4.511 -6.733 1.00 95.88 96 ASN A O 1
ATOM 759 N N . GLY A 1 97 ? -10.262 -3.378 -7.682 1.00 94.69 97 GLY A N 1
ATOM 760 C CA . GLY A 1 97 ? -9.394 -3.384 -6.503 1.00 94.69 97 GLY A CA 1
ATOM 761 C C . GLY A 1 97 ? -8.665 -4.712 -6.299 1.00 94.69 97 GLY A C 1
ATOM 762 O O . GLY A 1 97 ? -8.299 -5.026 -5.174 1.00 94.69 97 GLY A O 1
ATOM 763 N N . GLY A 1 98 ? -8.511 -5.514 -7.357 1.00 96.56 98 GLY A N 1
ATOM 764 C CA . GLY A 1 98 ? -7.806 -6.793 -7.316 1.00 96.56 98 GLY A CA 1
ATOM 765 C C . GLY A 1 98 ? -8.549 -7.906 -6.585 1.00 96.56 98 GLY A C 1
ATOM 766 O O . GLY A 1 98 ? -7.918 -8.862 -6.156 1.00 96.56 98 GLY A O 1
ATOM 767 N N . TYR A 1 99 ? -9.869 -7.802 -6.426 1.00 97.88 99 TYR A N 1
ATOM 768 C CA . TYR A 1 99 ? -10.686 -8.864 -5.836 1.00 97.88 99 TYR A CA 1
ATOM 769 C C . TYR A 1 99 ? -11.218 -9.822 -6.900 1.00 97.88 99 TYR A C 1
ATOM 771 O O . TYR A 1 99 ? -11.572 -9.403 -8.005 1.00 97.88 99 TYR A O 1
ATOM 779 N N . VAL A 1 100 ? -11.349 -11.099 -6.540 1.00 97.06 100 VAL A N 1
ATOM 780 C CA . VAL A 1 100 ? -12.009 -12.109 -7.381 1.00 97.06 100 VAL A CA 1
ATOM 781 C C . VAL A 1 100 ? -13.429 -11.663 -7.743 1.00 97.06 100 VAL A C 1
ATOM 783 O O . VAL A 1 100 ? -14.162 -11.110 -6.923 1.00 97.06 100 VAL A O 1
ATOM 786 N N . VAL A 1 101 ? -13.836 -11.925 -8.983 1.00 96.50 101 VAL A N 1
ATOM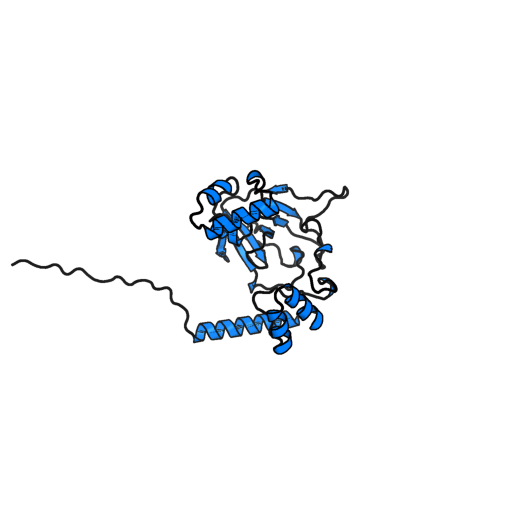 787 C CA . VAL A 1 101 ? -15.198 -11.695 -9.477 1.00 96.50 101 VAL A CA 1
ATOM 788 C C . VAL A 1 101 ? -15.835 -13.051 -9.762 1.00 96.50 101 VAL A C 1
ATOM 790 O O . VAL A 1 101 ? -15.209 -13.918 -10.372 1.00 96.50 101 VAL A O 1
ATOM 793 N N . ASN A 1 102 ? -17.065 -13.266 -9.297 1.00 95.00 102 ASN A N 1
ATOM 794 C CA . ASN A 1 102 ? -17.781 -14.511 -9.562 1.00 95.00 102 ASN A CA 1
ATOM 795 C C . ASN A 1 102 ? -18.317 -14.569 -11.009 1.00 95.00 102 ASN A C 1
ATOM 797 O O . ASN A 1 102 ? -18.223 -13.612 -11.775 1.00 95.00 102 ASN A O 1
ATOM 801 N N . LYS A 1 103 ? -18.929 -15.701 -11.377 1.00 95.69 103 LYS A N 1
ATOM 802 C CA . LYS A 1 103 ? -19.486 -15.924 -12.724 1.00 95.69 103 LYS A CA 1
ATOM 803 C C . LYS A 1 103 ? -20.595 -14.936 -13.117 1.00 95.69 103 LYS A C 1
ATOM 805 O O . LYS A 1 103 ? -20.817 -14.743 -14.305 1.00 95.69 103 LYS A O 1
ATOM 810 N N . ASP A 1 104 ? -21.242 -14.301 -12.141 1.00 96.00 104 ASP A N 1
ATOM 811 C CA . ASP A 1 104 ? -22.314 -13.320 -12.349 1.00 96.00 104 ASP A CA 1
ATOM 812 C C . ASP A 1 104 ? -21.787 -11.876 -12.447 1.00 96.00 104 ASP A C 1
ATOM 814 O O . ASP A 1 104 ? -22.570 -10.929 -12.510 1.00 96.00 104 ASP A O 1
ATOM 818 N N . GLY A 1 105 ? -20.465 -11.674 -12.411 1.00 95.12 105 GLY A N 1
ATOM 819 C CA . GLY A 1 105 ? -19.856 -10.342 -12.431 1.00 95.12 105 GLY A CA 1
ATOM 820 C C . GLY A 1 105 ? -19.836 -9.636 -11.070 1.00 95.12 105 GLY A C 1
ATOM 821 O O . GLY A 1 105 ? -19.475 -8.462 -10.991 1.00 95.12 105 GLY A O 1
ATOM 822 N N . LYS A 1 106 ? -20.193 -10.321 -9.976 1.00 96.94 106 LYS A N 1
ATOM 823 C CA . LYS A 1 106 ? -20.147 -9.764 -8.617 1.00 96.94 106 LYS A CA 1
ATOM 824 C C . LYS A 1 106 ? -18.732 -9.853 -8.046 1.00 96.94 106 LYS A C 1
ATOM 826 O O . LYS A 1 106 ? -18.142 -10.930 -7.993 1.00 96.94 106 LYS A O 1
ATOM 831 N N . VAL A 1 107 ? -18.223 -8.730 -7.543 1.00 97.69 107 VAL A N 1
ATOM 832 C CA . VAL A 1 107 ? -16.957 -8.672 -6.795 1.00 97.69 107 VAL A CA 1
ATOM 833 C C . VAL A 1 107 ? -17.105 -9.407 -5.456 1.00 97.69 107 VAL A C 1
ATOM 835 O O . VAL A 1 107 ? -18.002 -9.100 -4.668 1.00 97.69 107 VAL A O 1
ATOM 838 N N . MET A 1 108 ? -16.225 -10.371 -5.197 1.00 97.38 108 MET A N 1
ATOM 839 C CA . MET A 1 108 ? -16.247 -11.260 -4.034 1.00 97.38 108 MET A CA 1
ATOM 840 C C . MET A 1 108 ? -15.448 -10.661 -2.876 1.00 97.38 108 MET A C 1
ATOM 842 O O . MET A 1 108 ? -14.305 -11.034 -2.618 1.00 97.38 108 MET A O 1
ATOM 846 N N . LYS A 1 109 ? -16.065 -9.700 -2.187 1.00 97.50 109 LYS A N 1
ATOM 847 C CA . LYS A 1 109 ? -15.529 -9.095 -0.966 1.00 97.50 109 LYS A CA 1
ATOM 848 C C . LYS A 1 109 ? -16.633 -8.769 0.027 1.00 97.50 109 LYS A C 1
ATOM 850 O O . LYS A 1 109 ? -17.734 -8.386 -0.372 1.00 97.50 109 LYS A O 1
ATOM 855 N N . ASP A 1 110 ? -16.296 -8.838 1.305 1.00 98.25 110 ASP A N 1
ATOM 856 C CA . ASP A 1 110 ? -17.211 -8.604 2.417 1.00 98.25 110 ASP A CA 1
ATOM 857 C C . ASP A 1 110 ? -16.736 -7.455 3.301 1.00 98.25 110 ASP A C 1
ATOM 859 O O . ASP A 1 110 ? -15.554 -7.111 3.336 1.00 98.25 110 ASP A O 1
ATOM 863 N N . LYS A 1 111 ? -17.668 -6.845 4.043 1.00 97.88 111 LYS A N 1
ATOM 864 C CA . LYS A 1 111 ? -17.310 -5.882 5.091 1.00 97.88 111 LYS A CA 1
ATOM 865 C C . LYS A 1 111 ? -16.521 -6.605 6.178 1.00 97.88 111 LYS A C 1
ATOM 867 O O . LYS A 1 111 ? -16.960 -7.637 6.676 1.00 97.88 111 LYS A O 1
ATOM 872 N N . TYR A 1 112 ? -15.417 -6.006 6.599 1.00 98.31 112 TYR A N 1
ATOM 873 C CA . TYR A 1 112 ? -14.548 -6.550 7.631 1.00 98.31 112 TYR A CA 1
ATOM 874 C C . TYR A 1 112 ? -14.352 -5.545 8.764 1.00 98.31 112 TYR A C 1
ATOM 876 O O . TYR A 1 112 ? -14.298 -4.334 8.551 1.00 98.31 112 TYR A O 1
ATOM 884 N N . THR A 1 113 ? -14.281 -6.044 9.995 1.00 98.25 113 THR A N 1
ATOM 885 C CA . THR A 1 113 ? -13.954 -5.243 11.180 1.00 98.25 113 THR A CA 1
ATOM 886 C C . THR A 1 113 ? -12.804 -5.930 11.886 1.00 98.25 113 THR A C 1
ATOM 888 O O . THR A 1 113 ? -13.031 -6.941 12.554 1.00 98.25 113 THR A O 1
ATOM 891 N N . LEU A 1 114 ? -11.606 -5.368 11.715 1.00 98.44 114 LEU A N 1
ATOM 892 C CA . LEU A 1 114 ? -10.380 -5.870 12.320 1.00 98.44 114 LEU A CA 1
ATOM 893 C C . LEU A 1 114 ? -10.535 -5.928 13.843 1.00 98.44 114 LEU A C 1
ATOM 895 O O . LEU A 1 114 ? -11.153 -5.041 14.445 1.00 98.44 114 LEU A O 1
ATOM 899 N N . LYS A 1 115 ? -9.997 -6.978 14.459 1.00 98.31 115 LYS A N 1
ATOM 900 C CA . LYS A 1 115 ? -10.001 -7.149 15.916 1.00 98.31 115 LYS A CA 1
ATOM 901 C C . LYS A 1 115 ? -8.671 -6.726 16.510 1.00 98.31 115 LYS A C 1
ATOM 903 O O . LYS A 1 115 ? -7.626 -6.935 15.907 1.00 98.31 115 LYS A O 1
ATOM 908 N N . ILE A 1 116 ? -8.723 -6.150 17.708 1.00 98.56 116 ILE A N 1
ATOM 909 C CA . ILE A 1 116 ? -7.520 -5.834 18.482 1.00 98.56 116 ILE A CA 1
ATOM 910 C C . ILE A 1 116 ? -6.695 -7.117 18.663 1.00 98.56 116 ILE A C 1
ATOM 912 O O . ILE A 1 116 ? -7.249 -8.165 18.997 1.00 98.56 116 ILE A O 1
ATOM 916 N N . GLY A 1 117 ? -5.391 -7.022 18.414 1.00 98.25 117 GLY A N 1
ATOM 917 C CA . GLY A 1 117 ? -4.444 -8.136 18.408 1.00 98.25 117 GLY A CA 1
ATOM 918 C C . GLY A 1 117 ? -4.324 -8.874 17.069 1.00 98.25 117 GLY A C 1
ATOM 919 O O . GLY A 1 117 ? -3.440 -9.716 16.928 1.00 98.25 117 GLY A O 1
ATOM 920 N N . GLU A 1 118 ? -5.166 -8.584 16.066 1.00 98.50 118 GLU A N 1
ATOM 921 C CA . GLU A 1 118 ? -4.928 -9.090 14.709 1.00 98.50 118 GLU A CA 1
ATOM 922 C C . GLU A 1 118 ? -3.661 -8.469 14.118 1.00 98.50 118 GLU A C 1
ATOM 924 O O . GLU A 1 118 ? -3.364 -7.293 14.334 1.00 98.50 118 GLU A O 1
ATOM 929 N N . VAL A 1 119 ? -2.938 -9.264 13.328 1.00 98.81 119 VAL A N 1
ATOM 930 C CA . VAL A 1 119 ? -1.751 -8.812 12.602 1.00 98.81 119 VAL A CA 1
ATOM 931 C C . VAL A 1 119 ? -2.054 -8.796 11.111 1.00 98.81 119 VAL A C 1
ATOM 933 O O . VAL A 1 119 ? -2.574 -9.766 10.552 1.00 98.81 119 VAL A O 1
ATOM 936 N N . ILE A 1 120 ? -1.705 -7.690 10.466 1.00 98.81 120 ILE A N 1
ATOM 937 C CA . ILE A 1 120 ? -1.771 -7.506 9.018 1.00 98.81 120 ILE A CA 1
ATOM 938 C C . ILE A 1 120 ? -0.395 -7.115 8.489 1.00 98.81 120 ILE A C 1
ATOM 940 O O . ILE A 1 120 ? 0.427 -6.564 9.215 1.00 98.81 120 ILE A O 1
ATOM 944 N N . ASP A 1 121 ? -0.141 -7.377 7.216 1.00 98.69 121 ASP A N 1
ATOM 945 C CA . ASP A 1 121 ? 1.107 -7.018 6.562 1.00 98.69 121 ASP A CA 1
ATOM 946 C C . ASP A 1 121 ? 0.895 -6.375 5.193 1.00 98.69 121 ASP A C 1
ATOM 948 O O . ASP A 1 121 ? -0.200 -6.391 4.622 1.00 98.69 121 ASP A O 1
ATOM 952 N N . ARG A 1 122 ? 1.953 -5.760 4.669 1.00 97.81 122 ARG A N 1
ATOM 953 C CA . ARG A 1 122 ? 1.937 -5.082 3.373 1.00 97.81 122 ARG A CA 1
ATOM 954 C C . ARG A 1 122 ? 3.338 -5.017 2.783 1.00 97.81 122 ARG A C 1
ATOM 956 O O . ARG A 1 122 ? 4.314 -4.898 3.514 1.00 97.81 122 ARG A O 1
ATOM 963 N N . TYR A 1 123 ? 3.400 -5.026 1.452 1.00 97.69 123 TYR A N 1
ATOM 964 C CA . TYR A 1 123 ? 4.548 -4.511 0.711 1.00 97.69 123 TYR A CA 1
ATOM 965 C C . TYR A 1 123 ? 4.230 -3.114 0.165 1.00 97.69 123 TYR A C 1
ATOM 967 O O . TYR A 1 123 ? 3.204 -2.937 -0.498 1.00 97.69 123 TYR A O 1
ATOM 975 N N . GLY A 1 124 ? 5.109 -2.144 0.407 1.00 95.94 124 GLY A N 1
ATOM 976 C CA . GLY A 1 124 ? 5.025 -0.790 -0.145 1.00 95.94 124 GLY A CA 1
ATOM 977 C C . GLY A 1 124 ? 4.694 0.298 0.885 1.00 95.94 124 GLY A C 1
ATOM 978 O O . GLY A 1 124 ? 4.486 -0.000 2.059 1.00 95.94 124 GLY A O 1
ATOM 979 N N . PRO A 1 125 ? 4.613 1.566 0.444 1.00 94.25 125 PRO A N 1
ATOM 980 C CA . PRO A 1 125 ? 4.509 2.724 1.331 1.00 94.25 125 PRO A CA 1
ATOM 981 C C . PRO A 1 125 ? 3.219 2.736 2.165 1.00 94.25 125 PRO A C 1
ATOM 983 O O . PRO A 1 125 ? 2.183 2.188 1.757 1.00 94.25 125 PRO A O 1
ATOM 986 N N . SER A 1 126 ? 3.288 3.402 3.322 1.00 96.00 126 SER A N 1
ATOM 987 C CA . SER A 1 126 ? 2.218 3.526 4.327 1.00 96.00 126 SER A CA 1
ATOM 988 C C . SER A 1 126 ? 1.029 4.386 3.874 1.00 96.00 126 SER A C 1
ATOM 990 O O . SER A 1 126 ? -0.052 4.304 4.455 1.00 96.00 126 SER A O 1
ATOM 992 N N . ASN A 1 127 ? 1.169 5.140 2.781 1.00 95.19 127 ASN A N 1
ATOM 993 C CA . ASN A 1 127 ? 0.074 5.883 2.150 1.00 95.19 127 ASN A CA 1
ATOM 994 C C . ASN A 1 127 ? -0.926 4.986 1.381 1.00 95.19 127 ASN A C 1
ATOM 996 O O . ASN A 1 127 ? -1.908 5.481 0.827 1.00 95.19 127 ASN A O 1
ATOM 1000 N N . GLY A 1 128 ? -0.692 3.671 1.317 1.00 96.31 128 GLY A N 1
ATOM 1001 C CA . GLY A 1 128 ? -1.628 2.705 0.745 1.00 96.31 128 GLY A CA 1
ATOM 1002 C C . GLY A 1 128 ? -2.642 2.158 1.752 1.00 96.31 128 GLY A C 1
ATOM 1003 O O . GLY A 1 128 ? -2.504 2.316 2.962 1.00 96.31 128 GLY A O 1
ATOM 1004 N N . THR A 1 129 ? -3.669 1.480 1.234 1.00 98.06 129 THR A N 1
ATOM 1005 C CA . THR A 1 129 ? -4.778 0.917 2.031 1.00 98.06 129 THR A CA 1
ATOM 1006 C C . THR A 1 129 ? -4.907 -0.602 1.940 1.00 98.06 129 THR A C 1
ATOM 1008 O O . THR A 1 129 ? -5.655 -1.187 2.715 1.00 98.06 129 THR A O 1
ATOM 1011 N N . TYR A 1 130 ? -4.208 -1.256 1.011 1.00 98.31 130 TYR A N 1
ATOM 1012 C CA . TYR A 1 130 ? -4.285 -2.707 0.829 1.00 98.31 130 TYR A CA 1
ATOM 1013 C C . TYR A 1 130 ? -3.230 -3.420 1.675 1.00 98.31 130 TYR A C 1
ATOM 1015 O O . TYR A 1 130 ? -2.038 -3.114 1.573 1.00 98.31 130 TYR A O 1
ATOM 1023 N N . THR A 1 131 ? -3.678 -4.374 2.481 1.00 98.69 131 THR A N 1
ATOM 1024 C CA . THR A 1 131 ? -2.870 -5.241 3.345 1.00 98.69 131 THR A CA 1
ATOM 1025 C C . THR A 1 131 ? -3.313 -6.696 3.176 1.00 98.69 131 THR A C 1
ATOM 1027 O O . THR A 1 131 ? -4.283 -6.979 2.471 1.00 98.69 131 THR A O 1
ATOM 1030 N N . SER A 1 132 ? -2.634 -7.632 3.829 1.00 98.62 132 SER A N 1
ATOM 1031 C CA . SER A 1 132 ? -3.080 -9.021 3.956 1.00 98.62 132 SER A CA 1
ATOM 1032 C C . SER A 1 132 ? -3.040 -9.462 5.420 1.00 98.62 132 SER A C 1
ATOM 1034 O O . SER A 1 132 ? -2.221 -8.956 6.185 1.00 98.62 132 SER A O 1
ATOM 1036 N N . PRO A 1 133 ? -3.906 -10.392 5.855 1.00 98.50 133 PRO A N 1
ATOM 1037 C CA . PRO A 1 133 ? -3.839 -10.915 7.213 1.00 98.50 133 PRO A CA 1
ATOM 1038 C C . PRO A 1 133 ? -2.612 -11.820 7.398 1.00 98.50 133 PRO A C 1
ATOM 1040 O O . PRO A 1 133 ? -2.248 -12.590 6.507 1.00 98.50 133 PRO A O 1
ATOM 1043 N N . VAL A 1 134 ? -2.019 -11.774 8.590 1.00 98.50 134 VAL A N 1
ATOM 1044 C CA . VAL A 1 134 ? -0.965 -12.690 9.041 1.00 98.50 134 VAL A CA 1
ATOM 1045 C C . VAL A 1 134 ? -1.596 -13.704 9.992 1.00 98.50 134 VAL A C 1
ATOM 1047 O O . VAL A 1 134 ? -1.716 -13.487 11.197 1.00 98.50 134 VAL A O 1
ATOM 1050 N N . VAL A 1 135 ? -2.043 -14.832 9.445 1.00 94.56 135 VAL A N 1
ATOM 1051 C CA . VAL A 1 135 ? -2.817 -15.829 10.197 1.00 94.56 135 VAL A CA 1
ATOM 1052 C C . VAL A 1 135 ? -1.867 -16.788 10.908 1.00 94.56 135 VAL A C 1
ATOM 1054 O O . VAL A 1 135 ? -1.030 -17.425 10.273 1.00 94.56 135 VAL A O 1
ATOM 1057 N N . ASN A 1 136 ? -1.990 -16.919 12.233 1.00 93.94 136 ASN A N 1
ATOM 1058 C CA . ASN A 1 136 ? -1.112 -17.766 13.057 1.00 93.94 136 ASN A CA 1
ATOM 1059 C C . ASN A 1 136 ? 0.386 -17.466 12.846 1.00 93.94 136 ASN A C 1
ATOM 1061 O O . ASN A 1 136 ? 1.206 -18.381 12.758 1.00 93.94 136 ASN A O 1
ATOM 1065 N N . GLY A 1 137 ? 0.733 -16.182 12.695 1.00 94.75 137 GLY A N 1
ATOM 1066 C CA . GLY A 1 137 ? 2.108 -15.738 12.448 1.00 94.75 137 GLY A CA 1
ATOM 1067 C C . GLY A 1 137 ? 2.636 -16.049 11.043 1.00 94.75 137 GLY A C 1
ATOM 1068 O O . GLY A 1 137 ? 3.826 -15.869 10.792 1.00 94.75 137 GLY A O 1
ATOM 1069 N N . LYS A 1 138 ? 1.785 -16.523 10.123 1.00 97.38 138 LYS A N 1
ATOM 1070 C CA . LYS A 1 138 ? 2.167 -16.874 8.753 1.00 97.38 138 LYS A CA 1
ATOM 1071 C C . LYS A 1 138 ? 1.586 -15.865 7.760 1.00 97.38 138 LYS A C 1
ATOM 1073 O O . LYS A 1 138 ? 0.369 -15.849 7.566 1.00 97.38 138 LYS A O 1
ATOM 1078 N N . PRO A 1 139 ? 2.427 -15.021 7.142 1.00 97.50 139 PRO A N 1
ATOM 1079 C CA . PRO A 1 139 ? 1.988 -14.139 6.072 1.00 97.50 139 PRO A CA 1
ATOM 1080 C C . PRO A 1 139 ? 1.772 -14.918 4.770 1.00 97.50 139 PRO A C 1
ATOM 1082 O O . PRO A 1 139 ? 2.379 -15.972 4.564 1.00 97.50 139 PRO A O 1
ATOM 1085 N N . TYR A 1 140 ? 0.961 -14.370 3.863 1.00 97.69 140 TYR A N 1
ATOM 1086 C CA . TYR A 1 140 ? 0.945 -14.838 2.475 1.00 97.69 140 TYR A CA 1
ATOM 1087 C C . TYR A 1 140 ? 2.300 -14.579 1.811 1.00 97.69 140 TYR A C 1
ATOM 1089 O O . TYR A 1 140 ? 2.949 -13.555 2.064 1.00 97.69 140 TYR A O 1
ATOM 1097 N N . SER A 1 141 ? 2.718 -15.490 0.936 1.00 96.31 141 SER A N 1
ATOM 1098 C CA . SER A 1 141 ? 3.924 -15.310 0.128 1.00 96.31 141 SER A CA 1
ATOM 1099 C C . SER A 1 141 ? 3.782 -14.115 -0.817 1.00 96.31 141 SER A C 1
ATOM 1101 O O . SER A 1 141 ? 2.673 -13.672 -1.119 1.00 96.31 141 SER A O 1
ATOM 1103 N N . TYR A 1 142 ? 4.896 -13.585 -1.324 1.00 96.31 142 TYR A N 1
ATOM 1104 C CA . TYR A 1 142 ? 4.850 -12.478 -2.281 1.00 96.31 142 TYR A CA 1
ATOM 1105 C C . TYR A 1 142 ? 4.065 -12.832 -3.554 1.00 96.31 142 TYR A C 1
ATOM 1107 O O . TYR A 1 142 ? 3.260 -12.038 -4.039 1.00 96.31 142 TYR A O 1
ATOM 1115 N N . GLY A 1 143 ? 4.234 -14.061 -4.053 1.00 95.62 143 GLY A N 1
ATOM 1116 C CA . GLY A 1 143 ? 3.549 -14.553 -5.251 1.00 95.62 143 GLY A CA 1
ATOM 1117 C C . GLY A 1 143 ? 2.025 -14.610 -5.123 1.00 95.62 143 GLY A C 1
ATOM 1118 O O . GLY A 1 143 ? 1.335 -14.510 -6.132 1.00 95.62 143 GLY A O 1
ATOM 1119 N N . GLU A 1 144 ? 1.492 -14.697 -3.903 1.00 96.81 144 GLU A N 1
ATOM 1120 C CA . GLU A 1 144 ? 0.051 -14.717 -3.621 1.00 96.81 144 GLU A CA 1
ATOM 1121 C C . GLU A 1 144 ? -0.576 -13.314 -3.583 1.00 96.81 144 GLU A C 1
ATOM 1123 O O . GLU A 1 144 ? -1.781 -13.184 -3.385 1.00 96.81 144 GLU A O 1
ATOM 1128 N N . ARG A 1 145 ? 0.211 -12.248 -3.767 1.00 96.81 145 ARG A N 1
ATOM 1129 C CA . ARG A 1 145 ? -0.261 -10.862 -3.607 1.00 96.81 145 ARG A CA 1
ATOM 1130 C C . ARG A 1 145 ? -0.626 -10.166 -4.912 1.00 96.81 145 ARG A C 1
ATOM 1132 O O . ARG A 1 145 ? -1.096 -9.037 -4.855 1.00 96.81 145 ARG A O 1
ATOM 1139 N N . ALA A 1 146 ? -0.385 -10.815 -6.056 1.00 96.81 146 ALA A N 1
ATOM 1140 C CA . ALA A 1 146 ? -0.608 -10.253 -7.391 1.00 96.81 146 ALA A CA 1
ATOM 1141 C C . ALA A 1 146 ? -0.072 -8.812 -7.505 1.00 96.81 146 ALA A C 1
ATOM 1143 O O . ALA A 1 146 ? -0.794 -7.888 -7.869 1.00 96.81 146 ALA A O 1
ATOM 1144 N N . LEU A 1 147 ? 1.198 -8.607 -7.131 1.00 97.31 147 LEU A N 1
ATOM 1145 C CA . LEU A 1 147 ? 1.848 -7.297 -7.191 1.00 97.31 147 LEU A CA 1
ATOM 1146 C C . LEU A 1 147 ? 2.626 -7.125 -8.508 1.00 97.31 147 LEU A C 1
ATOM 1148 O O . LEU A 1 147 ? 3.226 -8.086 -9.008 1.00 97.31 147 LEU A O 1
ATOM 1152 N N . PRO A 1 148 ? 2.664 -5.902 -9.066 1.00 97.69 148 PRO A N 1
ATOM 1153 C CA . PRO A 1 148 ? 3.386 -5.607 -10.304 1.00 97.69 148 PRO A CA 1
ATOM 1154 C C . PRO A 1 148 ? 4.899 -5.424 -10.089 1.00 97.69 148 PRO A C 1
ATOM 1156 O O . PRO A 1 148 ? 5.655 -5.278 -11.046 1.00 97.69 148 PRO A O 1
ATOM 1159 N N . TYR A 1 149 ? 5.358 -5.414 -8.841 1.00 98.06 149 TYR A N 1
ATOM 1160 C CA . TYR A 1 149 ? 6.730 -5.071 -8.490 1.00 98.06 149 TYR A CA 1
ATOM 1161 C C . TYR A 1 149 ? 7.609 -6.310 -8.300 1.00 98.06 149 TYR A C 1
ATOM 1163 O O . TYR A 1 149 ? 7.126 -7.444 -8.253 1.00 98.06 149 TYR A O 1
ATOM 1171 N N . LEU A 1 150 ? 8.916 -6.090 -8.195 1.00 97.56 150 LEU A N 1
ATOM 1172 C CA . LEU A 1 150 ? 9.835 -7.082 -7.646 1.00 97.56 150 LEU A CA 1
ATOM 1173 C C . LEU A 1 150 ? 9.602 -7.247 -6.140 1.00 97.56 150 LEU A C 1
ATOM 1175 O O . LEU A 1 150 ? 9.192 -6.307 -5.448 1.00 97.56 150 LEU A O 1
ATOM 1179 N N . GLU A 1 151 ? 9.874 -8.447 -5.626 1.00 97.00 151 GLU A N 1
ATOM 1180 C CA . GLU A 1 151 ? 9.863 -8.675 -4.185 1.00 97.00 151 GLU A CA 1
ATOM 1181 C C . GLU A 1 151 ? 11.032 -7.937 -3.535 1.00 97.00 151 GLU A C 1
ATOM 1183 O O . GLU A 1 151 ? 12.197 -8.263 -3.751 1.00 97.00 151 GLU A O 1
ATOM 1188 N N . ASP A 1 152 ? 10.698 -6.957 -2.702 1.00 96.12 152 ASP A N 1
ATOM 1189 C CA . ASP A 1 152 ? 11.657 -6.212 -1.905 1.00 96.12 152 ASP A CA 1
ATOM 1190 C C . ASP A 1 152 ? 11.289 -6.322 -0.428 1.00 96.12 152 ASP A C 1
ATOM 1192 O O . ASP A 1 152 ? 10.324 -5.715 0.041 1.00 96.12 152 ASP A O 1
ATOM 1196 N N . VAL A 1 153 ? 12.075 -7.094 0.320 1.00 93.62 153 VAL A N 1
ATOM 1197 C CA . VAL A 1 153 ? 11.883 -7.274 1.764 1.00 93.62 153 VAL A CA 1
ATOM 1198 C C . VAL A 1 153 ? 12.047 -5.974 2.553 1.00 93.62 153 VAL A C 1
ATOM 1200 O O . VAL A 1 153 ? 11.494 -5.877 3.643 1.00 93.62 153 VAL A O 1
ATOM 1203 N N . SER A 1 154 ? 12.746 -4.964 2.015 1.00 93.12 154 SER A N 1
ATOM 1204 C CA . SER A 1 154 ? 12.846 -3.640 2.650 1.00 93.12 154 SER A CA 1
ATOM 1205 C C . SER A 1 154 ? 11.520 -2.874 2.627 1.00 93.12 154 SER A C 1
ATOM 1207 O O . SER A 1 154 ? 11.343 -1.919 3.377 1.00 93.12 154 SER A O 1
ATOM 1209 N N . LYS A 1 155 ? 10.582 -3.298 1.771 1.00 95.75 155 LYS A N 1
ATOM 1210 C CA . LYS A 1 155 ? 9.234 -2.728 1.650 1.00 95.75 155 LYS A CA 1
ATOM 1211 C C . LYS A 1 155 ? 8.193 -3.531 2.408 1.00 95.75 155 LYS A C 1
ATOM 1213 O O . LYS A 1 155 ? 7.014 -3.208 2.301 1.00 95.75 155 LYS A O 1
ATOM 1218 N N . TYR A 1 156 ? 8.599 -4.596 3.093 1.00 97.69 156 TYR A N 1
ATOM 1219 C CA . TYR A 1 156 ? 7.704 -5.432 3.871 1.00 97.69 156 TYR A CA 1
ATOM 1220 C C . TYR A 1 156 ? 7.499 -4.849 5.264 1.00 97.69 156 TYR A C 1
ATOM 1222 O O . TYR A 1 156 ? 8.462 -4.645 5.999 1.00 97.69 156 TYR A O 1
ATOM 1230 N N . HIS A 1 157 ? 6.239 -4.673 5.641 1.00 98.19 157 HIS A N 1
ATOM 1231 C CA . HIS A 1 157 ? 5.841 -4.137 6.935 1.00 98.19 157 HIS A CA 1
ATOM 1232 C C . HIS A 1 157 ? 4.782 -5.029 7.578 1.00 98.19 157 HIS A C 1
ATOM 1234 O O . HIS A 1 157 ? 3.924 -5.576 6.878 1.00 98.19 157 HIS A O 1
ATOM 1240 N N . GLN A 1 158 ? 4.807 -5.148 8.906 1.00 98.62 158 GLN A N 1
ATOM 1241 C CA . GLN A 1 158 ? 3.724 -5.761 9.682 1.00 98.62 158 GLN A CA 1
ATOM 1242 C C . GLN A 1 158 ? 3.165 -4.779 10.699 1.00 98.62 158 GLN A C 1
ATOM 1244 O O . GLN A 1 158 ? 3.908 -4.023 11.322 1.00 98.62 158 GLN A O 1
ATOM 1249 N N . TYR A 1 159 ? 1.858 -4.859 10.919 1.00 98.81 159 TYR A N 1
ATOM 1250 C CA . TYR A 1 159 ? 1.120 -3.998 11.825 1.00 98.81 159 TYR A CA 1
ATOM 1251 C C . TYR A 1 159 ? 0.234 -4.835 12.735 1.00 98.81 159 TYR A C 1
ATOM 1253 O O . TYR A 1 159 ? -0.471 -5.734 12.276 1.00 98.81 159 TYR A O 1
ATOM 1261 N N . GLU A 1 160 ? 0.240 -4.500 14.018 1.00 98.69 160 GLU A N 1
ATOM 1262 C CA . GLU A 1 160 ? -0.732 -4.992 14.985 1.00 98.69 160 GLU A CA 1
ATOM 1263 C C . GLU A 1 160 ? -1.909 -4.015 15.071 1.00 98.69 160 GLU A C 1
ATOM 1265 O O . GLU A 1 160 ? -1.733 -2.792 15.105 1.00 98.69 160 GLU A O 1
ATOM 1270 N N . VAL A 1 161 ? -3.122 -4.556 15.124 1.00 98.81 161 VAL A N 1
ATOM 1271 C CA . VAL A 1 161 ? -4.337 -3.793 15.405 1.00 98.81 161 VAL A CA 1
ATOM 1272 C C . VAL A 1 161 ? -4.394 -3.510 16.900 1.00 98.81 161 VAL A C 1
ATOM 1274 O O . VAL A 1 161 ? -4.591 -4.413 17.707 1.00 98.81 161 VAL A O 1
ATOM 1277 N N . VAL A 1 162 ? -4.248 -2.243 17.278 1.00 98.75 162 VAL A N 1
ATOM 1278 C CA . VAL A 1 162 ? -4.194 -1.813 18.688 1.00 98.75 162 VAL A CA 1
ATOM 1279 C C . VAL A 1 162 ? -5.406 -0.981 19.109 1.00 98.75 162 VAL A C 1
ATOM 1281 O O . VAL A 1 162 ? -5.604 -0.744 20.299 1.00 98.75 162 VAL A O 1
ATOM 1284 N N . GLY A 1 163 ? -6.239 -0.561 18.155 1.00 98.25 163 GLY A N 1
ATOM 1285 C CA . GLY A 1 163 ? -7.470 0.178 18.422 1.00 98.25 163 GLY A CA 1
ATOM 1286 C C . GLY A 1 163 ? -8.717 -0.467 17.819 1.00 98.25 163 GLY A C 1
ATOM 1287 O O . GLY A 1 163 ? -8.650 -1.368 16.985 1.00 98.25 163 GLY A O 1
ATOM 1288 N N . ASP A 1 164 ? -9.882 0.001 18.262 1.00 98.06 164 ASP A N 1
ATOM 1289 C CA . ASP A 1 164 ? -11.176 -0.563 17.880 1.00 98.06 164 ASP A CA 1
ATOM 1290 C C . ASP A 1 164 ? -11.678 -0.017 16.531 1.00 98.06 164 ASP A C 1
ATOM 1292 O O . ASP A 1 164 ? -12.240 1.079 16.436 1.00 98.06 164 ASP A O 1
ATOM 1296 N N . PHE A 1 165 ? -11.547 -0.832 15.480 1.00 98.00 165 PHE A N 1
ATOM 1297 C CA . PHE A 1 165 ? -12.041 -0.527 14.133 1.00 98.00 165 PHE A CA 1
ATOM 1298 C C . PHE A 1 165 ? -13.575 -0.454 14.026 1.00 98.00 165 PHE A C 1
ATOM 1300 O O . PHE A 1 165 ? -14.102 0.034 13.022 1.00 98.00 165 PHE A O 1
ATOM 1307 N N . SER A 1 166 ? -14.327 -0.907 15.032 1.00 96.44 166 SER A N 1
ATOM 1308 C CA . SER A 1 166 ? -15.772 -0.671 15.073 1.00 96.44 166 SER A CA 1
ATOM 1309 C C . SER A 1 166 ? -16.108 0.785 15.421 1.00 96.44 166 SER A C 1
ATOM 1311 O O . SER A 1 166 ? -17.171 1.266 15.017 1.00 96.44 166 SER A O 1
ATOM 1313 N N . ASN A 1 167 ? -15.167 1.504 16.053 1.00 95.81 167 ASN A N 1
ATOM 1314 C CA . ASN A 1 167 ? -15.337 2.855 16.579 1.00 95.81 167 ASN A CA 1
ATOM 1315 C C . ASN A 1 167 ? -14.270 3.863 16.091 1.00 95.81 167 ASN A C 1
ATOM 1317 O O . ASN A 1 167 ? -13.859 4.767 16.819 1.00 95.81 167 ASN A O 1
ATOM 1321 N N . ILE A 1 168 ? -13.840 3.749 14.828 1.00 97.44 168 ILE A N 1
ATOM 1322 C CA . ILE A 1 168 ? -12.835 4.636 14.199 1.00 97.44 168 ILE A CA 1
ATOM 1323 C C . ILE A 1 168 ? -13.168 6.122 14.400 1.00 97.44 168 ILE A C 1
ATOM 1325 O O . ILE A 1 168 ? -12.274 6.931 14.636 1.00 97.44 168 ILE A O 1
ATOM 1329 N N . LYS A 1 169 ? -14.456 6.489 14.351 1.00 96.06 169 LYS A N 1
ATOM 1330 C CA . LYS A 1 169 ? -14.888 7.883 14.505 1.00 96.06 169 LYS A CA 1
ATOM 1331 C C . LYS A 1 169 ? -14.413 8.491 15.828 1.00 96.06 169 LYS A C 1
ATOM 1333 O O . LYS A 1 169 ? -13.922 9.611 15.814 1.00 96.06 169 LYS A O 1
ATOM 1338 N N . THR A 1 170 ? -14.490 7.763 16.943 1.00 97.31 170 THR A N 1
ATOM 1339 C CA . THR A 1 170 ? -14.008 8.272 18.237 1.00 97.31 170 THR A CA 1
ATOM 1340 C C . THR A 1 170 ? -12.506 8.564 18.216 1.00 97.31 170 THR A C 1
ATOM 1342 O O . THR A 1 170 ? -12.082 9.563 18.789 1.00 97.31 170 THR A O 1
ATOM 1345 N N . TYR A 1 171 ? -11.700 7.756 17.521 1.00 98.12 171 TYR A N 1
ATOM 1346 C CA . TYR A 1 171 ? -10.264 8.023 17.368 1.00 98.12 171 TYR A CA 1
ATOM 1347 C C . TYR A 1 171 ? -10.003 9.289 16.543 1.00 98.12 171 TYR A C 1
ATOM 1349 O O . TYR A 1 171 ? -9.127 10.076 16.893 1.00 98.12 171 TYR A O 1
ATOM 1357 N N . ILE A 1 172 ? -10.793 9.526 15.492 1.00 97.69 172 ILE A N 1
ATOM 1358 C CA . ILE A 1 172 ? -10.705 10.747 14.677 1.00 97.69 172 ILE A CA 1
ATOM 1359 C C . ILE A 1 172 ? -11.154 11.975 15.475 1.00 97.69 172 ILE A C 1
ATOM 1361 O O . ILE A 1 172 ? -10.488 13.011 15.451 1.00 97.69 172 ILE A O 1
ATOM 1365 N N . ASP A 1 173 ? -12.274 11.877 16.194 1.00 96.88 173 ASP A N 1
ATOM 1366 C CA . ASP A 1 173 ? -12.818 12.963 17.011 1.00 96.88 173 ASP A CA 1
ATOM 1367 C C . ASP A 1 173 ? -11.805 13.399 18.079 1.00 96.88 173 ASP A C 1
ATOM 1369 O O . ASP A 1 173 ? -11.564 14.597 18.229 1.00 96.88 173 ASP A O 1
ATOM 1373 N N . ASN A 1 174 ? -11.150 12.428 18.724 1.00 97.25 174 ASN A N 1
ATOM 1374 C CA . ASN A 1 174 ? -10.155 12.634 19.778 1.00 97.25 174 ASN A CA 1
ATOM 1375 C C . ASN A 1 174 ? -8.722 12.856 19.261 1.00 97.25 174 ASN A C 1
ATOM 1377 O O . ASN A 1 174 ? -7.795 12.967 20.066 1.00 97.25 174 ASN A O 1
ATOM 1381 N N . CYS A 1 175 ? -8.508 12.898 17.943 1.00 97.56 175 CYS A N 1
ATOM 1382 C CA . CYS A 1 175 ? -7.193 13.156 17.369 1.00 97.56 175 CYS A CA 1
ATOM 1383 C C . CYS A 1 175 ? -6.737 14.578 17.728 1.00 97.56 175 CYS A C 1
ATOM 1385 O O . CYS A 1 175 ? -7.351 15.561 17.311 1.00 97.56 175 CYS A O 1
ATOM 1387 N N . SER A 1 176 ? -5.658 14.681 18.509 1.00 96.62 176 SER A N 1
ATOM 1388 C CA . SER A 1 176 ? -5.083 15.957 18.947 1.00 96.62 176 SER A CA 1
ATOM 1389 C C . SER A 1 176 ? -4.154 16.597 17.915 1.00 96.62 176 SER A C 1
ATOM 1391 O O . SER A 1 176 ? -3.765 17.747 18.095 1.00 96.62 176 SER A O 1
ATOM 1393 N N . ASP A 1 177 ? -3.764 15.859 16.874 1.00 98.12 177 ASP A N 1
ATOM 1394 C CA . ASP A 1 177 ? -2.944 16.372 15.778 1.00 98.12 177 ASP A CA 1
ATOM 1395 C C . ASP A 1 177 ? -3.856 17.018 14.717 1.00 98.12 177 ASP A C 1
ATOM 1397 O O . ASP A 1 177 ? -4.569 16.306 13.998 1.00 98.12 177 ASP A O 1
ATOM 1401 N N . PRO A 1 178 ? -3.863 18.359 14.597 1.00 97.44 178 PRO A N 1
ATOM 1402 C CA . PRO A 1 178 ? -4.737 19.049 13.655 1.00 97.44 178 PRO A CA 1
ATOM 1403 C C . PRO A 1 178 ? -4.372 18.767 12.191 1.00 97.44 178 PRO A C 1
ATOM 1405 O O . PRO A 1 178 ? -5.258 18.786 11.337 1.00 97.44 178 PRO A O 1
ATOM 1408 N N . THR A 1 179 ? -3.100 18.483 11.893 1.00 98.12 179 THR A N 1
ATOM 1409 C CA . THR A 1 179 ? -2.638 18.178 10.533 1.00 98.12 179 THR A CA 1
ATOM 1410 C C . THR A 1 179 ? -3.167 16.821 10.103 1.00 98.12 179 THR A C 1
ATOM 1412 O O . THR A 1 179 ? -3.801 16.710 9.053 1.00 98.12 179 THR A O 1
ATOM 1415 N N . LEU A 1 180 ? -2.978 15.802 10.945 1.00 98.25 180 LEU A N 1
ATOM 1416 C CA . LEU A 1 180 ? -3.506 14.464 10.690 1.00 98.25 180 LEU A CA 1
ATOM 1417 C C . LEU A 1 180 ? -5.033 14.483 10.577 1.00 98.25 180 LEU A C 1
ATOM 1419 O O . LEU A 1 180 ? -5.590 13.899 9.647 1.00 98.25 180 LEU A O 1
ATOM 1423 N N . LYS A 1 181 ? -5.721 15.186 11.486 1.00 97.62 181 LYS A N 1
ATOM 1424 C CA . LYS A 1 181 ? -7.182 15.311 11.446 1.00 97.62 181 LYS A CA 1
ATOM 1425 C C . LYS A 1 181 ? -7.654 15.907 10.117 1.00 97.62 181 LYS A C 1
ATOM 1427 O O . LYS A 1 181 ? -8.514 15.324 9.467 1.00 97.62 181 LYS A O 1
ATOM 1432 N N . ALA A 1 182 ? -7.032 16.995 9.658 1.00 97.69 182 ALA A N 1
ATOM 1433 C CA . ALA A 1 182 ? -7.360 17.611 8.373 1.00 97.69 182 ALA A CA 1
ATOM 1434 C C . ALA A 1 182 ? -7.102 16.673 7.177 1.00 97.69 182 ALA A C 1
ATOM 1436 O O . ALA A 1 182 ? -7.903 16.626 6.243 1.00 97.69 182 ALA A O 1
ATOM 1437 N N . GLN A 1 183 ? -6.013 15.897 7.201 1.00 97.81 183 GLN A N 1
ATOM 1438 C CA . GLN A 1 183 ? -5.719 14.901 6.163 1.00 97.81 183 GLN A CA 1
ATOM 1439 C C . GLN A 1 183 ? -6.764 13.778 6.127 1.00 97.81 183 GLN A C 1
ATOM 1441 O O . GLN A 1 183 ? -7.186 13.356 5.047 1.00 97.81 183 GLN A O 1
ATOM 1446 N N . VAL A 1 184 ? -7.190 13.292 7.295 1.00 98.19 184 VAL A N 1
ATOM 1447 C CA . VAL A 1 184 ? -8.245 12.278 7.417 1.00 98.19 184 VAL A CA 1
ATOM 1448 C C . VAL A 1 184 ? -9.578 12.832 6.918 1.00 98.19 184 VAL A C 1
ATOM 1450 O O . VAL A 1 184 ? -10.212 12.200 6.075 1.00 98.19 184 VAL A O 1
ATOM 1453 N N . ASP A 1 185 ? -9.967 14.033 7.343 1.00 97.25 185 ASP A N 1
ATOM 1454 C CA . ASP A 1 185 ? -11.209 14.683 6.910 1.00 97.25 185 ASP A CA 1
ATOM 1455 C C . ASP A 1 185 ? -11.232 14.892 5.387 1.00 97.25 185 ASP A C 1
ATOM 1457 O O . ASP A 1 185 ? -12.230 14.593 4.726 1.00 97.25 185 ASP A O 1
ATOM 1461 N N . ALA A 1 186 ? -10.109 15.316 4.795 1.00 97.62 186 ALA A N 1
ATOM 1462 C CA . ALA A 1 186 ? -9.967 15.452 3.347 1.00 97.62 186 ALA A CA 1
ATOM 1463 C C . ALA A 1 186 ? -10.099 14.105 2.615 1.00 97.62 186 ALA A C 1
ATOM 1465 O O . ALA A 1 186 ? -10.757 14.027 1.572 1.00 97.62 186 ALA A O 1
ATOM 1466 N N . ALA A 1 187 ? -9.520 13.029 3.158 1.00 96.94 187 ALA A N 1
ATOM 1467 C CA . ALA A 1 187 ? -9.675 11.685 2.604 1.00 96.94 187 ALA A CA 1
ATOM 1468 C C . ALA A 1 187 ? -11.137 11.215 2.673 1.00 96.94 187 ALA A C 1
ATOM 1470 O O . ALA A 1 187 ? -11.665 10.692 1.689 1.00 96.94 187 ALA A O 1
ATOM 1471 N N . ILE A 1 188 ? -11.821 11.460 3.793 1.00 97.31 188 ILE A N 1
ATOM 1472 C CA . ILE A 1 188 ? -13.235 11.109 3.969 1.00 97.31 188 ILE A CA 1
ATOM 1473 C C . ILE A 1 188 ? -14.114 11.894 3.000 1.00 97.31 188 ILE A C 1
ATOM 1475 O O . ILE A 1 188 ? -15.005 11.326 2.363 1.00 97.31 188 ILE A O 1
ATOM 1479 N N . GLN A 1 189 ? -13.846 13.187 2.831 1.00 97.75 189 GLN A N 1
ATOM 1480 C CA . GLN A 1 189 ? -14.555 14.012 1.864 1.00 97.75 189 GLN A CA 1
ATOM 1481 C C . GLN A 1 189 ? -14.366 13.483 0.439 1.00 97.75 189 GLN A C 1
ATOM 1483 O O . GLN A 1 189 ? -15.344 13.321 -0.291 1.00 97.75 189 GLN A O 1
ATOM 1488 N N . LYS A 1 190 ? -13.125 13.171 0.054 1.00 96.88 190 LYS A N 1
ATOM 1489 C CA . LYS A 1 190 ? -12.777 12.720 -1.298 1.00 96.88 190 LYS A CA 1
ATOM 1490 C C . LYS A 1 190 ? -13.367 11.354 -1.645 1.00 96.88 190 LYS A C 1
ATOM 1492 O O . LYS A 1 190 ? -13.913 11.194 -2.732 1.00 96.88 190 LYS A O 1
ATOM 1497 N N . TYR A 1 191 ? -13.238 10.371 -0.756 1.00 94.62 191 TYR A N 1
ATOM 1498 C CA . TYR A 1 191 ? -13.563 8.974 -1.070 1.00 94.62 191 TYR A CA 1
ATOM 1499 C C . TYR A 1 191 ? -14.937 8.529 -0.560 1.00 94.62 191 TYR A C 1
ATOM 1501 O O . TYR A 1 191 ? -15.506 7.577 -1.093 1.00 94.62 191 TYR A O 1
ATOM 1509 N N . TYR A 1 192 ? -15.495 9.222 0.436 1.00 96.12 192 TYR A N 1
ATOM 1510 C CA . TYR A 1 192 ? -16.758 8.845 1.079 1.00 96.12 192 TYR A CA 1
ATOM 1511 C C . TYR A 1 192 ? -17.797 9.975 1.107 1.00 96.12 192 TYR A C 1
ATOM 1513 O O . TYR A 1 192 ? -18.864 9.795 1.695 1.00 96.12 192 TYR A O 1
ATOM 1521 N N . CYS A 1 193 ? -17.529 11.110 0.451 1.00 96.56 193 CYS A N 1
ATOM 1522 C CA . CYS A 1 193 ? -18.404 12.289 0.423 1.00 96.56 193 CYS A CA 1
ATOM 1523 C C . CYS A 1 193 ? -18.740 12.822 1.827 1.00 96.56 193 CYS A C 1
ATOM 1525 O O . CYS A 1 193 ? -19.869 13.237 2.077 1.00 96.56 193 CYS A O 1
ATOM 1527 N N . GLY A 1 194 ? -17.781 12.754 2.754 1.00 96.00 194 GLY A N 1
ATOM 1528 C CA . GLY A 1 194 ? -17.965 13.221 4.132 1.00 96.00 194 GLY A CA 1
ATOM 1529 C C . GLY A 1 194 ? -18.683 12.218 5.044 1.00 96.00 194 GLY A C 1
ATOM 1530 O O . GLY A 1 194 ? -18.900 12.503 6.218 1.00 96.00 194 GLY A O 1
ATOM 1531 N N . ASP A 1 195 ? -19.050 11.036 4.538 1.00 96.38 195 ASP A N 1
ATOM 1532 C CA . ASP A 1 195 ? -19.802 10.039 5.298 1.00 96.38 195 ASP A CA 1
ATOM 1533 C C . ASP A 1 195 ? -18.882 9.096 6.089 1.00 96.38 195 ASP A C 1
ATOM 1535 O O . ASP A 1 195 ? -18.389 8.081 5.589 1.00 96.38 195 ASP A O 1
ATOM 1539 N N . TYR A 1 196 ? -18.707 9.411 7.370 1.00 93.75 196 TYR A N 1
ATOM 1540 C CA . TYR A 1 196 ? -17.929 8.618 8.325 1.00 93.75 196 TYR A CA 1
ATOM 1541 C C . TYR A 1 196 ? -18.465 7.193 8.517 1.00 93.75 196 TYR A C 1
ATOM 1543 O O . TYR A 1 196 ? -17.702 6.297 8.881 1.00 93.75 196 TYR A O 1
ATOM 1551 N N . SER A 1 197 ? -19.756 6.937 8.272 1.00 93.31 197 SER A N 1
ATOM 1552 C CA . SER A 1 197 ? -20.337 5.599 8.453 1.00 93.31 197 SER A CA 1
ATOM 1553 C C . SER A 1 197 ? -19.796 4.577 7.443 1.00 93.31 197 SER A C 1
ATOM 1555 O O . SER A 1 197 ? -19.843 3.367 7.690 1.00 93.31 197 SER A O 1
ATOM 1557 N N . LYS A 1 198 ? -19.214 5.062 6.336 1.00 95.12 198 LYS A N 1
ATOM 1558 C CA . LYS A 1 198 ? -18.587 4.252 5.283 1.00 95.12 198 LYS A CA 1
ATOM 1559 C C . LYS A 1 198 ? -17.155 3.827 5.597 1.00 95.12 198 LYS A C 1
ATOM 1561 O O . LYS A 1 198 ? -16.599 3.047 4.828 1.00 95.12 198 LYS A O 1
ATOM 1566 N N . LEU A 1 199 ? -16.576 4.265 6.719 1.00 96.31 199 LEU A N 1
ATOM 1567 C CA . LEU A 1 199 ? -15.248 3.844 7.175 1.00 96.31 199 LEU A CA 1
ATOM 1568 C C . LEU A 1 199 ? -15.267 2.388 7.656 1.00 96.31 199 LEU A C 1
ATOM 1570 O O . LEU A 1 199 ? -15.262 2.093 8.850 1.00 96.31 199 LEU A O 1
ATOM 1574 N N . LYS A 1 200 ? -15.334 1.463 6.700 1.00 96.44 200 LYS A N 1
ATOM 1575 C CA . LYS A 1 200 ? -15.347 0.018 6.913 1.00 96.44 200 LYS A CA 1
ATOM 1576 C C . LYS A 1 200 ? -14.302 -0.625 6.019 1.00 96.44 200 LYS A C 1
ATOM 1578 O O . LYS A 1 200 ? -14.247 -0.332 4.827 1.00 96.44 200 LYS A O 1
ATOM 1583 N N . ALA A 1 201 ? -13.502 -1.512 6.603 1.00 98.31 201 ALA A N 1
ATOM 1584 C CA . ALA A 1 201 ? -12.591 -2.327 5.822 1.00 98.31 201 ALA A CA 1
ATOM 1585 C C . ALA A 1 201 ? -13.379 -3.323 4.960 1.00 98.31 201 ALA A C 1
ATOM 1587 O O . ALA A 1 201 ? -14.538 -3.650 5.245 1.00 98.31 201 ALA A O 1
ATOM 1588 N N . GLN A 1 202 ? -12.735 -3.813 3.909 1.00 98.56 202 GLN A N 1
ATOM 1589 C CA . GLN A 1 202 ? -13.250 -4.882 3.062 1.00 98.56 202 GLN A CA 1
ATOM 1590 C C . GLN A 1 202 ? -12.227 -6.007 3.003 1.00 98.56 202 GLN A C 1
ATOM 1592 O O . GLN A 1 202 ? -11.036 -5.725 2.975 1.00 98.56 202 GLN A O 1
ATOM 1597 N N . ILE A 1 203 ? -12.679 -7.257 2.996 1.00 98.75 203 ILE A N 1
ATOM 1598 C CA . ILE A 1 203 ? -11.825 -8.445 2.906 1.00 98.75 203 ILE A CA 1
ATOM 1599 C C . ILE A 1 203 ? -12.288 -9.329 1.753 1.00 98.75 203 ILE A C 1
ATOM 1601 O O . ILE A 1 203 ? -13.487 -9.416 1.485 1.00 98.75 203 ILE A O 1
ATOM 1605 N N . GLY A 1 204 ? -11.356 -9.986 1.073 1.00 98.38 204 GLY A N 1
ATOM 1606 C CA . GLY A 1 204 ? -11.677 -10.920 0.000 1.00 98.38 204 GLY A CA 1
ATOM 1607 C C . GLY A 1 204 ? -10.438 -11.537 -0.634 1.00 98.38 204 GLY A C 1
ATOM 1608 O O . GLY A 1 204 ? -9.306 -11.141 -0.343 1.00 98.38 204 GLY A O 1
ATOM 1609 N N . GLU A 1 205 ? -10.667 -12.515 -1.503 1.00 98.00 205 GLU A N 1
ATOM 1610 C CA . GLU A 1 205 ? -9.600 -13.188 -2.243 1.00 98.00 205 GLU A CA 1
ATOM 1611 C C . GLU A 1 205 ? -8.998 -12.268 -3.307 1.00 98.00 205 GLU A C 1
ATOM 1613 O O . GLU A 1 205 ? -9.712 -11.525 -3.992 1.00 98.00 205 GLU A O 1
ATOM 1618 N N . ILE A 1 206 ? -7.678 -12.353 -3.455 1.00 98.19 206 ILE A N 1
ATOM 1619 C CA . ILE A 1 206 ? -6.914 -11.623 -4.464 1.00 98.19 206 ILE A CA 1
ATOM 1620 C C . ILE A 1 206 ? -7.105 -12.310 -5.820 1.00 98.19 206 ILE A C 1
ATOM 1622 O O . ILE A 1 206 ? -6.873 -13.513 -5.969 1.00 98.19 206 ILE A O 1
ATOM 1626 N N . ALA A 1 207 ? -7.528 -11.543 -6.820 1.00 96.94 207 ALA A N 1
ATOM 1627 C CA . ALA A 1 207 ? -7.652 -12.013 -8.189 1.00 96.94 207 ALA A CA 1
ATOM 1628 C C . ALA A 1 207 ? -6.269 -12.310 -8.801 1.00 96.94 207 ALA A C 1
ATOM 1630 O O . ALA A 1 207 ? -5.302 -11.597 -8.521 1.00 96.94 207 ALA A O 1
ATOM 1631 N N . PRO A 1 208 ? -6.166 -13.322 -9.680 1.00 95.75 208 PRO A N 1
ATOM 1632 C CA . PRO A 1 208 ? -4.995 -13.509 -10.529 1.00 95.75 208 PRO A CA 1
ATOM 1633 C C . PRO A 1 208 ? -4.699 -12.248 -11.348 1.00 95.75 208 PRO A C 1
ATOM 1635 O O . PRO A 1 208 ? -5.617 -11.604 -11.854 1.00 95.75 208 PRO A O 1
ATOM 1638 N N . GLY A 1 209 ? -3.423 -11.919 -11.507 1.00 95.50 209 GLY A N 1
ATOM 1639 C CA . GLY A 1 209 ? -2.983 -10.743 -12.252 1.00 95.50 209 GLY A CA 1
ATOM 1640 C C . GLY A 1 209 ? -1.482 -10.527 -12.126 1.00 95.50 209 GLY A C 1
ATOM 1641 O O . GLY A 1 209 ? -0.839 -11.099 -11.242 1.00 95.50 209 GLY A O 1
ATOM 1642 N N . PHE A 1 210 ? -0.899 -9.771 -13.059 1.00 96.62 210 PHE A N 1
ATOM 1643 C CA . PHE A 1 210 ? 0.551 -9.588 -13.163 1.00 96.62 210 PHE A CA 1
ATOM 1644 C C . PHE A 1 210 ? 1.325 -10.924 -13.139 1.00 96.62 210 PHE A C 1
ATOM 1646 O O . PHE A 1 210 ? 2.363 -11.041 -12.499 1.00 96.62 210 PHE A O 1
ATOM 1653 N N . GLY A 1 211 ? 0.810 -11.984 -13.766 1.00 91.25 211 GLY A N 1
ATOM 1654 C CA . GLY A 1 211 ? 1.451 -13.308 -13.771 1.00 91.25 211 GLY A CA 1
ATOM 1655 C C . GLY A 1 211 ? 1.262 -14.157 -12.500 1.00 91.25 211 GLY A C 1
ATOM 1656 O O . GLY A 1 211 ? 1.740 -15.289 -12.458 1.00 91.25 211 GLY A O 1
ATOM 1657 N N . THR A 1 212 ? 0.539 -13.675 -11.483 1.00 90.38 212 THR A N 1
ATOM 1658 C CA . THR A 1 212 ? 0.089 -14.503 -10.351 1.00 90.38 212 THR A CA 1
ATOM 1659 C C . THR A 1 212 ? -1.123 -15.341 -10.761 1.00 90.38 212 THR A C 1
ATOM 1661 O O . THR A 1 212 ? -2.093 -14.800 -11.284 1.00 90.38 212 THR A O 1
ATOM 1664 N N . ILE A 1 213 ? -1.091 -16.652 -10.480 1.00 85.19 213 ILE A N 1
ATOM 1665 C CA . ILE A 1 213 ? -2.164 -17.609 -10.830 1.00 85.19 213 ILE A CA 1
ATOM 1666 C C . ILE A 1 213 ? -3.141 -17.838 -9.666 1.00 85.19 213 ILE A C 1
ATOM 1668 O O . ILE A 1 213 ? -4.325 -18.084 -9.889 1.00 85.19 213 ILE A O 1
ATOM 1672 N N . LYS A 1 214 ? -2.659 -17.765 -8.421 1.00 83.81 214 LYS A N 1
ATOM 1673 C CA . LYS A 1 214 ? -3.466 -17.953 -7.212 1.00 83.81 214 LYS A CA 1
ATOM 1674 C C . LYS A 1 214 ? -3.143 -16.857 -6.208 1.00 83.81 214 LYS A C 1
ATOM 1676 O O . LYS A 1 214 ? -1.977 -16.661 -5.876 1.00 83.81 214 LYS A O 1
ATOM 1681 N N . GLY A 1 215 ? -4.180 -16.171 -5.744 1.00 90.94 215 GLY A N 1
ATOM 1682 C CA . GLY A 1 215 ? -4.067 -15.126 -4.742 1.00 90.94 215 GLY A CA 1
ATOM 1683 C C . GLY A 1 215 ? -4.272 -15.634 -3.317 1.00 90.94 215 GLY A C 1
ATOM 1684 O O . GLY A 1 215 ? -4.872 -16.686 -3.083 1.00 90.94 215 GLY A O 1
ATOM 1685 N N . GLY A 1 216 ? -3.766 -14.858 -2.367 1.00 96.81 216 GLY A N 1
ATOM 1686 C CA . GLY A 1 216 ? -4.107 -14.946 -0.958 1.00 96.81 216 GLY A CA 1
ATOM 1687 C C . GLY A 1 216 ? -5.372 -14.151 -0.644 1.00 96.81 216 GLY A C 1
ATOM 1688 O O . GLY A 1 216 ? -6.224 -13.918 -1.502 1.00 96.81 216 GLY A O 1
ATOM 1689 N N . THR A 1 217 ? -5.470 -13.690 0.598 1.00 98.31 217 THR A N 1
ATOM 1690 C CA . THR A 1 217 ? -6.530 -12.778 1.042 1.00 98.31 217 THR A CA 1
ATOM 1691 C C . THR A 1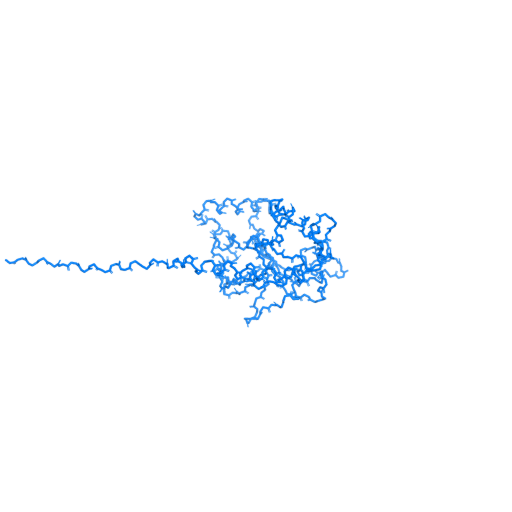 217 ? -5.955 -11.377 1.183 1.00 98.31 217 THR A C 1
ATOM 1693 O O . THR A 1 217 ? -4.853 -11.205 1.711 1.00 98.31 217 THR A O 1
ATOM 1696 N N . GLN A 1 218 ? -6.709 -10.370 0.757 1.00 98.50 218 GLN A N 1
ATOM 1697 C CA . GLN A 1 218 ? -6.395 -8.972 1.029 1.00 98.50 218 GLN A CA 1
ATOM 1698 C C . GLN A 1 218 ? -7.479 -8.312 1.871 1.00 98.50 218 GLN A C 1
ATOM 1700 O O . GLN A 1 218 ? -8.654 -8.682 1.815 1.00 98.50 218 GLN A O 1
ATOM 1705 N N . ILE A 1 219 ? -7.057 -7.306 2.626 1.00 98.81 219 ILE A N 1
ATOM 1706 C CA . ILE A 1 219 ? -7.906 -6.384 3.360 1.00 98.81 219 ILE A CA 1
ATOM 1707 C C . ILE A 1 219 ? -7.655 -4.988 2.789 1.00 98.81 219 ILE A C 1
ATOM 1709 O O . ILE A 1 219 ? -6.532 -4.491 2.806 1.00 98.81 219 ILE A O 1
ATOM 1713 N N . GLN A 1 220 ? -8.701 -4.333 2.297 1.00 98.62 220 GLN A N 1
ATOM 1714 C CA . GLN A 1 220 ? -8.673 -2.906 2.002 1.00 98.62 220 GLN A CA 1
ATOM 1715 C C . GLN A 1 220 ? -9.129 -2.143 3.244 1.00 98.62 220 GLN A C 1
ATOM 1717 O O . GLN A 1 220 ? -10.291 -2.222 3.646 1.00 98.62 220 GLN A O 1
ATOM 1722 N N . LEU A 1 221 ? -8.210 -1.400 3.847 1.00 98.75 221 LEU A N 1
ATOM 1723 C CA . LEU A 1 221 ? -8.461 -0.525 4.983 1.00 98.75 221 LEU A CA 1
ATOM 1724 C C . LEU A 1 221 ? -9.265 0.720 4.557 1.00 98.75 221 LEU A C 1
ATOM 1726 O O . LEU A 1 221 ? -9.147 1.177 3.416 1.00 98.75 221 LEU A O 1
ATOM 1730 N N . PRO A 1 222 ? -10.080 1.300 5.460 1.00 97.75 222 PRO A N 1
ATOM 1731 C CA . PRO A 1 222 ? -10.904 2.466 5.135 1.00 97.75 222 PRO A CA 1
ATOM 1732 C C . PRO A 1 222 ? -10.104 3.774 5.015 1.00 97.75 222 PRO A C 1
ATOM 1734 O O . PRO A 1 222 ? -10.584 4.726 4.400 1.00 97.75 222 PRO A O 1
ATOM 1737 N N . LEU A 1 223 ? -8.906 3.817 5.597 1.00 98.50 223 LEU A N 1
ATOM 1738 C CA . LEU A 1 223 ? -7.938 4.912 5.555 1.00 98.50 223 LEU A CA 1
ATOM 1739 C C . LEU A 1 223 ? -6.550 4.320 5.285 1.00 98.50 223 LEU A C 1
ATOM 1741 O O . LEU A 1 223 ? -6.368 3.103 5.368 1.00 98.50 223 LEU A O 1
ATOM 1745 N N . THR A 1 224 ? -5.585 5.171 4.942 1.00 98.62 224 THR A N 1
ATOM 1746 C CA . THR A 1 224 ? -4.196 4.735 4.725 1.00 98.62 224 THR A CA 1
ATOM 1747 C C . THR A 1 224 ? -3.589 4.179 6.009 1.00 98.62 224 THR A C 1
ATOM 1749 O O . THR A 1 224 ? -4.027 4.525 7.110 1.00 98.62 224 THR A O 1
ATOM 1752 N N . VAL A 1 225 ? -2.583 3.314 5.879 1.00 98.62 225 VAL A N 1
ATOM 1753 C CA . VAL A 1 225 ? -1.877 2.761 7.042 1.00 98.62 225 VAL A CA 1
ATOM 1754 C C . VAL A 1 225 ? -1.277 3.881 7.893 1.00 98.62 225 VAL A C 1
ATOM 1756 O O . VAL A 1 225 ? -1.517 3.905 9.094 1.00 98.62 225 VAL A O 1
ATOM 1759 N N . GLU A 1 226 ? -0.625 4.862 7.266 1.00 98.31 226 GLU A N 1
ATOM 1760 C CA . GLU A 1 226 ? -0.052 6.036 7.940 1.00 98.31 226 GLU A CA 1
ATOM 1761 C C . GLU A 1 226 ? -1.090 6.777 8.797 1.00 98.31 226 GLU A C 1
ATOM 1763 O O . GLU A 1 226 ? -0.861 7.063 9.973 1.00 98.31 226 GLU A O 1
ATOM 1768 N N . GLN A 1 227 ? -2.279 7.029 8.240 1.00 98.69 227 GLN A N 1
ATOM 1769 C CA . GLN A 1 227 ? -3.364 7.676 8.980 1.00 98.69 227 GLN A CA 1
ATOM 1770 C C . GLN A 1 227 ? -3.850 6.820 10.152 1.00 98.69 227 GLN A C 1
ATOM 1772 O O . GLN A 1 227 ? -4.127 7.344 11.227 1.00 98.69 227 GLN A O 1
ATOM 1777 N N . LEU A 1 228 ? -3.975 5.506 9.961 1.00 98.81 228 LEU A N 1
ATOM 1778 C CA . LEU A 1 228 ? -4.445 4.592 11.002 1.00 98.81 228 LEU A CA 1
ATOM 1779 C C . LEU A 1 228 ? -3.423 4.422 12.132 1.00 98.81 228 LEU A C 1
ATOM 1781 O O . LEU A 1 228 ? -3.823 4.290 13.289 1.00 98.81 228 LEU A O 1
ATOM 1785 N N . GLU A 1 229 ? -2.129 4.472 11.833 1.00 98.62 229 GLU A N 1
ATOM 1786 C CA . GLU A 1 229 ? -1.071 4.526 12.844 1.00 98.62 229 GLU A CA 1
ATOM 1787 C C . GLU A 1 229 ? -1.095 5.845 13.615 1.00 98.62 229 GLU A C 1
ATOM 1789 O O . GLU A 1 229 ? -1.107 5.840 14.847 1.00 98.62 229 GLU A O 1
ATOM 1794 N N . GLY A 1 230 ? -1.210 6.978 12.914 1.00 98.25 230 GLY A N 1
ATOM 1795 C CA . GLY A 1 230 ? -1.349 8.292 13.547 1.00 98.25 230 GLY A CA 1
ATOM 1796 C C . GLY A 1 230 ? -2.586 8.393 14.451 1.00 98.25 230 GLY A C 1
ATOM 1797 O O . GLY A 1 230 ? -2.546 9.006 15.519 1.00 98.25 230 GLY A O 1
ATOM 1798 N N . LEU A 1 231 ? -3.679 7.725 14.069 1.00 98.50 231 LEU A N 1
ATOM 1799 C CA . LEU A 1 231 ? -4.901 7.593 14.870 1.00 98.50 231 LEU A CA 1
ATOM 1800 C C . LEU A 1 231 ? -4.799 6.537 15.981 1.00 98.50 231 LEU A C 1
ATOM 1802 O O . LEU A 1 231 ? -5.755 6.377 16.736 1.00 98.50 231 LEU A O 1
ATOM 1806 N N . LYS A 1 232 ? -3.670 5.830 16.115 1.00 98.19 232 LYS A N 1
ATOM 1807 C CA . LYS A 1 232 ? -3.440 4.770 17.114 1.00 98.19 232 LYS A CA 1
ATOM 1808 C C . LYS A 1 232 ? -4.408 3.587 16.986 1.00 98.19 232 LYS A C 1
ATOM 1810 O O . LYS A 1 232 ? -4.775 2.964 17.979 1.00 98.19 232 LYS A O 1
ATOM 1815 N N . LEU A 1 233 ? -4.835 3.291 15.761 1.00 98.69 233 LEU A N 1
ATOM 1816 C CA . LEU A 1 233 ? -5.604 2.092 15.413 1.00 98.69 233 LEU A CA 1
ATOM 1817 C C . LEU A 1 233 ? -4.683 0.947 14.983 1.00 98.69 233 LEU A C 1
ATOM 1819 O O . LEU A 1 233 ? -4.988 -0.217 15.244 1.00 98.69 233 LEU A O 1
ATOM 1823 N N . LEU A 1 234 ? -3.552 1.286 14.363 1.00 98.81 234 LEU A N 1
ATOM 1824 C CA . LEU A 1 234 ? -2.483 0.366 13.995 1.00 98.81 234 LEU A CA 1
ATOM 1825 C C . LEU A 1 234 ? -1.178 0.752 14.690 1.00 98.81 234 LEU A C 1
ATOM 1827 O O . LEU A 1 234 ? -0.979 1.902 15.082 1.00 98.81 234 LEU A O 1
ATOM 1831 N N . LYS A 1 235 ? -0.287 -0.225 14.825 1.00 98.62 235 LYS A N 1
ATOM 1832 C CA . LYS A 1 235 ? 1.089 -0.029 15.269 1.00 98.62 235 LYS A CA 1
ATOM 1833 C C . LYS A 1 235 ? 2.003 -0.907 14.429 1.00 98.62 235 LYS A C 1
ATOM 1835 O O . LYS A 1 235 ? 1.832 -2.126 14.448 1.00 98.62 235 LYS A O 1
ATOM 1840 N N . GLN A 1 236 ? 2.978 -0.325 13.736 1.00 98.31 236 GLN A N 1
ATOM 1841 C CA . GLN A 1 236 ? 4.006 -1.118 13.070 1.00 98.31 236 GLN A CA 1
ATOM 1842 C C . GLN A 1 236 ? 4.816 -1.934 14.090 1.00 98.31 236 GLN A C 1
ATOM 1844 O O . GLN A 1 236 ? 5.253 -1.430 15.128 1.00 98.31 236 GLN A O 1
ATOM 1849 N N . ILE A 1 237 ? 5.001 -3.217 13.788 1.00 97.69 237 ILE A N 1
ATOM 1850 C CA . ILE A 1 237 ? 5.762 -4.181 14.595 1.00 97.69 237 ILE A CA 1
ATOM 1851 C C . ILE A 1 237 ? 6.937 -4.793 13.824 1.00 97.69 237 ILE A C 1
ATOM 1853 O O . ILE A 1 237 ? 7.791 -5.439 14.433 1.00 97.69 237 ILE A O 1
ATOM 1857 N N . LYS A 1 238 ? 6.984 -4.597 12.501 1.00 91.81 238 LYS A N 1
ATOM 1858 C CA . LYS A 1 238 ? 8.085 -5.000 11.628 1.00 91.81 238 LYS A CA 1
ATOM 1859 C C . LYS A 1 238 ? 8.194 -4.062 10.439 1.00 91.81 238 LYS A C 1
ATOM 1861 O O . LYS A 1 238 ? 7.130 -3.653 9.922 1.00 91.81 238 LYS A O 1
#

Nearest PDB structures (foldseek):
  8pmr-assembly1_B  TM=8.404E-01  e=1.054E-09  Aspergillus fumigatus Af293
  8pms-assembly2_C  TM=8.511E-01  e=2.711E-09  Aspergillus fumigatus Af293
  8r17-assembly1_A-2  TM=8.378E-01  e=1.273E-09  Neurospora crassa
  6ygg-assembly1_B  TM=8.473E-01  e=3.955E-09  Aspergillus fumigatus Af293
  8r15-assembly1_A-2  TM=7.954E-01  e=1.638E-09  Fusarium oxysporum f. sp. cubense race 1

Mean predicted aligned error: 7.09 Å

Radius of gyration: 22.43 Å; Cα contacts (8 Å, |Δi|>4): 376; chains: 1; bounding box: 52×40×87 Å

Sequence (238 aa):
STEIELIPTDLHANVPHIGSASDLREGAVKAEQHVQKLLKQSTCTTDELHAYLNNFDSKLAEEFKKTGQWPEEVQIPKNSDVLRADGYIDWGQVPNGGYVVNKDGKVMKDKYTLKIGEVIDRYGPSNGTYTSPVVNGKPYSYGERALPYLEDVSKYHQYEVVGDFSNIKTYIDNCSDPTLKAQVDAAIQKYYCGDYSKLKAQIGEIAPGFGTIKGGTQIQLPLTVEQLEGLKLLKQIK

Solvent-accessible surface area (backbone atoms only — not comparable to full-atom values): 13495 Å² total; per-residue (Å²): 141,82,87,81,85,80,80,84,86,78,83,78,76,84,69,80,80,73,73,52,76,66,56,53,50,54,50,50,52,51,52,52,52,50,51,56,59,52,55,72,68,30,67,44,50,71,67,50,52,32,38,29,33,40,75,77,38,54,66,60,16,53,47,24,73,74,69,71,53,74,63,86,92,57,82,53,57,33,35,56,88,34,40,40,98,78,24,44,71,46,57,79,53,36,50,86,88,26,36,33,60,49,97,86,71,47,70,48,61,43,86,40,71,66,51,66,72,41,39,34,33,38,77,56,70,47,83,43,36,70,31,25,61,31,60,96,84,44,64,70,56,74,63,23,62,41,54,52,46,54,94,52,76,90,36,48,37,31,30,36,26,71,27,61,48,88,49,52,63,60,39,56,73,68,46,83,50,67,68,61,42,51,54,51,51,51,50,36,38,73,79,46,72,62,42,72,88,67,58,50,26,34,33,31,42,31,28,48,18,66,89,21,83,56,41,37,57,36,33,40,46,62,54,28,47,50,58,34,36,76,50,50,33,32,42,80,78,79

pLDDT: mean 90.6, std 16.68, range [32.25, 98.81]

Foldseek 3Di:
DDDDDDDDDDPPDPDPPPDDPVVVVVVVVVLQVQVLVQLVQAAADLVLQLLQVVVVPNVQSVVCVVPVGHDSQDFAFRYPVQADPSNDGPCVQQPPVQADADPVRHGFKDWDWDDAFWKWKDFHDQQFFKIGTCPPNRTDDPLQAQDRGGDDPVRIWMKGFHDGSVPLVVLLVPQPDPVLNVVVQVLCCVPVVSDPVPQTKMKHFGHHGNPRPHHDMMIGGSGGNVSCVSSVRIDIPD

InterPro domains:
  IPR025331 Tuberculosis necrotizing toxin [PF14021] (113-166)

Secondary structure (DSSP, 8-state):
----PPP----------PPPHHHHHHHHHHHHHHHHHHHTT----HHHHHHHHHHH-HHHHHHHHHH-PPPTTSPPB-SGGGB-TTSSB-GGGSTTTSB-B-TTS-B-EEEE-PPTT-EEEEES-TT--EEEE-BTTBPPPGGGG--SB---GGGEEEEEE-S-GGGHHHHHHT---HHHHHHHHHHHHHHHTT-GGG--EEEEEBPPBTTBSS--EEEE-SS-HHHHHHTTSEEE--